Protein AF-M4BKA2-F1 (afdb_monomer)

Sequence (365 aa):
MKFGNVAIPNYIVGVAYGNNVNPRSTNPLLVGEAKGLFGLAYRSLATFPSPRGQFIDYVTDFSMYLTRKDNAEGSFLLLNGVDDDLIATNDLVPYTIDLKSTTLTYWTIGMTALQIGNDTAVFPCSESSRGSCDSIVDSGTSLLVMPSSVYTDFVTRYLSSCTLYSSGSEVYVCSKDIKLPRLAFTFGNVTFYLEKGDYMMDLGDNVMVVEVQSTSGTSANADTWIIGGTFLKVFYARYNVNESVTFYCNENSTCTSGSKAVSLPPSSDTSRDDSRGDGLYGNNDGGITSRSDGNDHLTMILAIVLGILVFILTILVVSCLFRCICRRKRASRGEQSLDPVLDVLDGYNHSHSAIRPYQGHYARL

Mean predicted aligned error: 15.13 Å

Secondary structure (DSSP, 8-state):
-EETTEE-TT-------STTTSTTSSS-SSSTT-------S-GGG-SS--TT--GGGG-SEEEEE--SSTT-S--EEEESS--HHHHHHTTPEEEEEE-S-SS-SS-EEEEEEEEETTSPPB-TTSTT--S--EEEE-TT--SEEE-HHHHHHHHHHHSTTSEEEESSSEEEEEETT---PPEEEEETTEEEEE-GGGGEEE-STTEEEE-EEE--S-TTTTT-EEE-HHHHTTSEEEEETTTEEEEEE-BTTTEEESS----PPPP---------------------------SHHHHHHHHHHHHHHHHHHHHHHHHHHHHHHHHHHHHTTS-S--PPPPP--------------SS-EEEE-

Organism: Hyaloperonospora arabidopsidis (strain Emoy2) (NCBI:txid559515)

Foldseek 3Di:
DDDFNDDDPQFDDDDDDDQQLPPPHPRHPDPDPDNDDQDLFAQVQDPDAGPVGHPVVRFQKKWWADAQAPPDFDTWIKTRDDDVVVCVVAVWDKDKFWAPDLPTGASWAFFQWKDFAPDDIDGQPDPPHPFHRIEGADQPQQFKEAQQVVVVVQCVPFQPQWDWDDDPFTKTKDFLPGDGHWIWTDGDFKIFIDDPSLQWDDPDPRIIIGRYHYPDDDPPCSRYIYNYNSNSNQWIWMGRRSTTIMTIHDEPPRMHGGPDPDNDPPPDPPPDDDDDYDDDDDDDDDDDDDDDDDDPPVVVVVVVVVVVVVVVVVVVVVVVVVVVVVVVVVVVVPPDDDDDDDDDDDDDDDPDDPPDDPDMGIDTD

pLDDT: mean 77.97, std 22.45, range [28.03, 98.75]

Structure (mmCIF, N/CA/C/O backbone):
data_AF-M4BKA2-F1
#
_entry.id   AF-M4BKA2-F1
#
loop_
_atom_site.group_PDB
_atom_site.id
_atom_site.type_symbol
_atom_site.label_atom_id
_atom_site.label_alt_id
_atom_site.label_comp_id
_atom_site.label_asym_id
_atom_site.label_entity_id
_atom_site.label_seq_id
_atom_site.pdbx_PDB_ins_code
_atom_site.Cartn_x
_atom_site.Cartn_y
_atom_site.Cartn_z
_atom_site.occupancy
_atom_site.B_iso_or_equiv
_atom_site.auth_seq_id
_atom_site.auth_comp_id
_atom_site.auth_asym_id
_atom_site.auth_atom_id
_atom_site.pdbx_PDB_model_num
ATOM 1 N N . MET A 1 1 ? 22.386 -4.609 -13.770 1.00 86.88 1 MET A N 1
ATOM 2 C CA . MET A 1 1 ? 21.658 -5.054 -12.564 1.00 86.88 1 MET A CA 1
ATOM 3 C C . MET A 1 1 ? 21.065 -6.427 -12.825 1.00 86.88 1 MET A C 1
ATOM 5 O O . MET A 1 1 ? 20.548 -6.631 -13.915 1.00 86.88 1 MET A O 1
ATOM 9 N N . LYS A 1 2 ? 21.154 -7.358 -11.872 1.00 89.25 2 LYS A N 1
ATOM 10 C CA . LYS A 1 2 ? 20.484 -8.662 -11.950 1.00 89.25 2 LYS A CA 1
ATOM 11 C C . LYS A 1 2 ? 19.629 -8.847 -10.702 1.00 89.25 2 LYS A C 1
ATOM 13 O O . LYS A 1 2 ? 20.149 -8.690 -9.602 1.00 89.25 2 LYS A O 1
ATOM 18 N N . PHE A 1 3 ? 18.354 -9.165 -10.883 1.00 87.06 3 PHE A N 1
ATOM 19 C CA . PHE A 1 3 ? 17.427 -9.494 -9.805 1.00 87.06 3 PHE A CA 1
ATOM 20 C C . PHE A 1 3 ? 16.609 -10.714 -10.230 1.00 87.06 3 PHE A C 1
ATOM 22 O O . PHE A 1 3 ? 15.980 -10.703 -11.287 1.00 87.06 3 PHE A O 1
ATOM 29 N N . GLY A 1 4 ? 16.684 -11.794 -9.449 1.00 82.31 4 GLY A N 1
ATOM 30 C CA . GLY A 1 4 ? 16.182 -13.097 -9.882 1.00 82.31 4 GLY A CA 1
ATOM 31 C C . GLY A 1 4 ? 16.817 -13.531 -11.211 1.00 82.31 4 GLY A C 1
ATOM 32 O O . GLY A 1 4 ? 18.045 -13.559 -11.359 1.00 82.31 4 GLY A O 1
ATOM 33 N N . ASN A 1 5 ? 15.975 -13.848 -12.191 1.00 81.19 5 ASN A N 1
ATOM 34 C CA . ASN A 1 5 ? 16.366 -14.180 -13.562 1.00 81.19 5 ASN A CA 1
ATOM 35 C C . ASN A 1 5 ? 16.443 -12.973 -14.511 1.00 81.19 5 ASN A C 1
ATOM 37 O O . ASN A 1 5 ? 16.923 -13.124 -15.634 1.00 81.19 5 ASN A O 1
ATOM 41 N N . VAL A 1 6 ? 15.994 -11.790 -14.091 1.00 87.06 6 VAL A N 1
ATOM 42 C CA . VAL A 1 6 ? 16.008 -10.591 -14.929 1.00 87.06 6 VAL A CA 1
ATOM 43 C C . VAL A 1 6 ? 17.379 -9.933 -14.816 1.00 87.06 6 VAL A C 1
ATOM 45 O O . VAL A 1 6 ? 17.789 -9.474 -13.747 1.00 87.06 6 VAL A O 1
ATOM 48 N N . ALA A 1 7 ? 18.108 -9.891 -15.930 1.00 90.44 7 ALA A N 1
ATOM 49 C CA . ALA A 1 7 ? 19.405 -9.237 -16.034 1.00 90.44 7 ALA A CA 1
ATOM 50 C C . ALA A 1 7 ? 19.328 -8.073 -17.026 1.00 90.44 7 ALA A C 1
ATOM 52 O O . ALA A 1 7 ? 19.113 -8.269 -18.220 1.00 90.44 7 ALA A O 1
ATOM 53 N N . ILE A 1 8 ? 19.540 -6.857 -16.524 1.00 90.56 8 ILE A N 1
ATOM 54 C CA . ILE A 1 8 ? 19.530 -5.628 -17.318 1.00 90.56 8 ILE A CA 1
ATOM 55 C C . ILE A 1 8 ? 20.968 -5.102 -17.421 1.00 90.56 8 ILE A C 1
ATOM 57 O O . ILE A 1 8 ? 21.542 -4.679 -16.402 1.00 90.56 8 ILE A O 1
ATOM 61 N N . PRO A 1 9 ? 21.586 -5.127 -18.614 1.00 89.19 9 PRO A N 1
ATOM 62 C CA . PRO A 1 9 ? 22.925 -4.587 -18.814 1.00 89.19 9 PRO A CA 1
ATOM 63 C C . PRO A 1 9 ? 22.909 -3.057 -18.727 1.00 89.19 9 PRO A C 1
ATOM 65 O O . PRO A 1 9 ? 21.923 -2.415 -19.089 1.00 89.19 9 PRO A O 1
ATOM 68 N N . ASN A 1 10 ? 24.018 -2.466 -18.274 1.00 89.31 10 ASN A N 1
ATOM 69 C CA . ASN A 1 10 ? 24.204 -1.007 -18.200 1.00 89.31 10 ASN A CA 1
ATOM 70 C C . ASN A 1 10 ? 23.101 -0.270 -17.410 1.00 89.31 10 ASN A C 1
ATOM 72 O O . ASN A 1 10 ? 22.741 0.862 -17.731 1.00 89.31 10 ASN A O 1
ATOM 76 N N . TYR A 1 11 ? 22.547 -0.930 -16.387 1.00 92.38 11 TYR A N 1
ATOM 77 C CA . TYR A 1 11 ? 21.577 -0.327 -15.475 1.00 92.38 11 TYR A CA 1
ATOM 78 C C . TYR A 1 11 ? 22.274 0.672 -14.547 1.00 92.38 11 TYR A C 1
ATOM 80 O O . TYR A 1 11 ? 23.252 0.314 -13.886 1.00 92.38 11 TYR A O 1
ATOM 88 N N . ILE A 1 12 ? 21.768 1.901 -14.492 1.00 92.12 12 ILE A N 1
ATOM 89 C CA . ILE A 1 12 ? 22.271 2.955 -13.611 1.00 92.12 12 ILE A CA 1
ATOM 90 C C . ILE A 1 12 ? 21.644 2.777 -12.232 1.00 92.12 12 ILE A C 1
ATOM 92 O O . ILE A 1 12 ? 20.428 2.657 -12.100 1.00 92.12 12 ILE A O 1
ATOM 96 N N . VAL A 1 13 ? 22.488 2.793 -11.203 1.00 91.31 13 VAL A N 1
ATOM 97 C CA . VAL A 1 13 ? 22.076 2.791 -9.798 1.00 91.31 13 VAL A CA 1
ATOM 98 C C . VAL A 1 13 ? 22.695 3.987 -9.087 1.00 91.31 13 VAL A C 1
ATOM 100 O O . VAL A 1 13 ? 23.828 4.372 -9.377 1.00 91.31 13 VAL A O 1
ATOM 103 N N . GLY A 1 14 ? 21.958 4.568 -8.144 1.00 90.31 14 GLY A N 1
ATOM 104 C CA . GLY A 1 14 ? 22.527 5.524 -7.202 1.00 90.31 14 GLY A CA 1
ATOM 105 C C . GLY A 1 14 ? 23.341 4.788 -6.140 1.00 90.31 14 GLY A C 1
ATOM 106 O O . GLY A 1 14 ? 22.876 3.794 -5.585 1.00 90.31 14 GLY A O 1
ATOM 107 N N . VAL A 1 15 ? 24.542 5.280 -5.839 1.00 89.88 15 VAL A N 1
ATOM 108 C CA . VAL A 1 15 ? 25.351 4.784 -4.720 1.00 89.88 15 VAL A CA 1
ATOM 109 C C . VAL A 1 15 ? 25.284 5.816 -3.604 1.00 89.88 15 VAL A C 1
ATOM 111 O O . VAL A 1 15 ? 25.844 6.905 -3.719 1.00 89.88 15 VAL A O 1
ATOM 114 N N . ALA A 1 16 ? 24.568 5.482 -2.532 1.00 88.56 16 ALA A N 1
ATOM 115 C CA . ALA A 1 16 ? 24.526 6.319 -1.342 1.00 88.56 16 ALA A CA 1
ATOM 116 C C . ALA A 1 16 ? 25.868 6.237 -0.595 1.00 88.56 16 ALA A C 1
ATOM 118 O O . ALA A 1 16 ? 26.428 5.153 -0.426 1.00 88.56 16 ALA A O 1
ATOM 119 N N . TYR A 1 17 ? 26.368 7.376 -0.117 1.00 86.75 17 TYR A N 1
ATOM 120 C CA . TYR A 1 17 ? 27.553 7.458 0.735 1.00 86.75 17 TYR A CA 1
ATOM 121 C C . TYR A 1 17 ? 27.266 8.361 1.939 1.00 86.75 17 TYR A C 1
ATOM 123 O O . TYR A 1 17 ? 26.495 9.313 1.840 1.00 86.75 17 TYR A O 1
ATOM 131 N N . GLY A 1 18 ? 27.878 8.061 3.085 1.00 85.12 18 GLY A N 1
ATOM 132 C CA . GLY A 1 18 ? 27.698 8.836 4.313 1.00 85.12 18 GLY A CA 1
ATOM 133 C C . GLY A 1 18 ? 27.711 7.972 5.570 1.00 85.12 18 GLY A C 1
ATOM 134 O O . GLY A 1 18 ? 27.569 6.750 5.511 1.00 85.12 18 GLY A O 1
ATOM 135 N N . ASN A 1 19 ? 27.871 8.617 6.727 1.00 82.56 19 ASN A N 1
ATOM 136 C CA . ASN A 1 19 ? 27.992 7.929 8.017 1.00 82.56 19 ASN A CA 1
ATOM 137 C C . ASN A 1 19 ? 26.725 7.146 8.404 1.00 82.56 19 ASN A C 1
ATOM 139 O O . ASN A 1 19 ? 26.827 6.124 9.075 1.00 82.56 19 ASN A O 1
ATOM 143 N N . ASN A 1 20 ? 25.554 7.593 7.950 1.00 82.50 20 ASN A N 1
ATOM 144 C CA . ASN A 1 20 ? 24.253 6.957 8.172 1.00 82.50 20 ASN A CA 1
ATOM 145 C C . ASN A 1 20 ? 23.925 5.839 7.163 1.00 82.50 20 ASN A C 1
ATOM 147 O O . ASN A 1 20 ? 22.987 5.083 7.379 1.00 82.50 20 ASN A O 1
ATOM 151 N N . VAL A 1 21 ? 24.685 5.684 6.072 1.00 84.19 21 VAL A N 1
ATOM 152 C CA . VAL A 1 21 ? 24.458 4.600 5.092 1.00 84.19 21 VAL A CA 1
ATOM 153 C C . VAL A 1 21 ? 24.936 3.249 5.635 1.00 84.19 21 VAL A C 1
ATOM 155 O O . VAL A 1 21 ? 24.463 2.197 5.214 1.00 84.19 21 VAL A O 1
ATOM 158 N N . ASN A 1 22 ? 25.855 3.255 6.606 1.00 77.94 22 ASN A N 1
ATOM 159 C CA . ASN A 1 22 ? 26.292 2.037 7.274 1.00 77.94 22 ASN A CA 1
ATOM 160 C C . ASN A 1 22 ? 25.154 1.478 8.156 1.00 77.94 22 ASN A C 1
ATOM 162 O O . ASN A 1 22 ? 24.750 2.155 9.105 1.00 77.94 22 ASN A O 1
ATOM 166 N N . PRO A 1 23 ? 24.703 0.225 7.945 1.00 73.25 23 PRO A N 1
ATOM 167 C CA . PRO A 1 23 ? 23.668 -0.403 8.777 1.00 73.25 23 PRO A CA 1
ATOM 168 C C . PRO A 1 23 ? 24.082 -0.596 10.242 1.00 73.25 23 PRO A C 1
ATOM 170 O O . PRO A 1 23 ? 23.254 -0.891 11.090 1.00 73.25 23 PRO A O 1
ATOM 173 N N . ARG A 1 24 ? 25.378 -0.451 10.550 1.00 77.31 24 ARG A N 1
ATOM 174 C CA . ARG A 1 24 ? 25.921 -0.453 11.918 1.00 77.31 24 ARG A CA 1
ATOM 175 C C . ARG A 1 24 ? 26.073 0.946 12.520 1.00 77.31 24 ARG A C 1
ATOM 177 O O . ARG A 1 24 ? 26.670 1.074 13.586 1.00 77.31 24 ARG A O 1
ATOM 184 N N . SER A 1 25 ? 25.643 1.992 11.819 1.00 79.94 25 SER A N 1
ATOM 185 C CA . SER A 1 25 ? 25.645 3.344 12.375 1.00 79.94 25 SER A CA 1
ATOM 186 C C . SER A 1 25 ? 24.603 3.465 13.486 1.00 79.94 25 SER A C 1
ATOM 188 O O . SER A 1 25 ? 23.684 2.656 13.581 1.00 79.94 25 SER A O 1
ATOM 190 N N . THR A 1 26 ? 24.754 4.470 14.347 1.00 78.62 26 THR A N 1
ATOM 191 C CA . THR A 1 26 ? 23.797 4.730 15.432 1.00 78.62 26 THR A CA 1
ATOM 192 C C . THR A 1 26 ? 22.436 5.195 14.917 1.00 78.62 26 THR A C 1
ATOM 194 O O . THR A 1 26 ? 21.449 4.994 15.609 1.00 78.62 26 THR A O 1
ATOM 197 N N . ASN A 1 27 ? 22.391 5.769 13.708 1.00 78.62 27 ASN A N 1
ATOM 198 C CA . ASN A 1 27 ? 21.184 6.238 13.024 1.00 78.62 27 ASN A CA 1
ATOM 199 C C . ASN A 1 27 ? 21.220 5.766 11.558 1.00 78.62 27 ASN A C 1
ATOM 201 O O . ASN A 1 27 ? 21.545 6.566 10.671 1.00 78.62 27 ASN A O 1
ATOM 205 N N . PRO A 1 28 ? 20.982 4.470 11.290 1.00 81.00 28 PRO A N 1
ATOM 206 C CA . PRO A 1 28 ? 21.053 3.941 9.937 1.00 81.00 28 PRO A CA 1
ATOM 207 C C . PRO A 1 28 ? 19.917 4.505 9.080 1.00 81.00 28 PRO A C 1
ATOM 209 O O . PRO A 1 28 ? 18.790 4.660 9.538 1.00 81.00 28 PRO A O 1
ATOM 212 N N . LEU A 1 29 ? 20.223 4.809 7.819 1.00 83.44 29 LEU A N 1
ATOM 213 C CA . LEU A 1 29 ? 19.258 5.323 6.844 1.00 83.44 29 LEU A CA 1
ATOM 214 C C . LEU A 1 29 ? 18.181 4.288 6.494 1.00 83.44 29 LEU A C 1
ATOM 216 O O . LEU A 1 29 ? 17.046 4.649 6.206 1.00 83.44 29 LEU A O 1
ATOM 220 N N . LEU A 1 30 ? 18.559 3.010 6.480 1.00 83.75 30 LEU A N 1
ATOM 221 C CA . LEU A 1 30 ? 17.673 1.891 6.188 1.00 83.75 30 LEU A CA 1
ATOM 222 C C . LEU A 1 30 ? 17.463 1.061 7.450 1.00 83.75 30 LEU A C 1
ATOM 224 O O . LEU A 1 30 ? 18.371 0.913 8.269 1.00 83.75 30 LEU A O 1
ATOM 228 N N . VAL A 1 31 ? 16.265 0.501 7.580 1.00 75.88 31 VAL A N 1
ATOM 229 C CA . VAL A 1 31 ? 15.893 -0.341 8.715 1.00 75.88 31 VAL A CA 1
ATOM 230 C C . VAL A 1 31 ? 16.490 -1.743 8.554 1.00 75.88 31 VAL A C 1
ATOM 232 O O . VAL A 1 31 ? 16.592 -2.279 7.448 1.00 75.88 31 VAL A O 1
ATOM 235 N N . GLY A 1 32 ? 16.873 -2.356 9.674 1.00 79.44 32 GLY A N 1
ATOM 236 C CA . GLY A 1 32 ? 17.333 -3.742 9.713 1.00 79.44 32 GLY A CA 1
ATOM 237 C C . GLY A 1 32 ? 18.629 -3.974 8.931 1.00 79.44 32 GLY A C 1
ATOM 238 O O . GLY A 1 32 ? 19.589 -3.209 9.026 1.00 79.44 32 GLY A O 1
ATOM 239 N N . GLU A 1 33 ? 18.685 -5.074 8.178 1.00 79.44 33 GLU A N 1
ATOM 240 C CA . GLU A 1 33 ? 19.882 -5.461 7.419 1.00 79.44 33 GLU A CA 1
ATOM 241 C C . GLU A 1 33 ? 19.899 -4.944 5.972 1.00 79.44 33 GLU A C 1
ATOM 243 O O . GLU A 1 33 ? 20.884 -5.183 5.258 1.00 79.44 33 GLU A O 1
ATOM 248 N N . ALA A 1 34 ? 18.855 -4.217 5.554 1.00 83.81 34 ALA A N 1
ATOM 249 C CA . ALA A 1 34 ? 18.695 -3.707 4.198 1.00 83.81 34 ALA A CA 1
ATOM 250 C C . ALA A 1 34 ? 19.917 -2.888 3.749 1.00 83.81 34 ALA A C 1
ATOM 252 O O . ALA A 1 34 ? 20.490 -2.094 4.498 1.00 83.81 34 ALA A O 1
ATOM 253 N N . LYS A 1 35 ? 20.344 -3.111 2.500 1.00 85.19 35 LYS A N 1
ATOM 254 C CA . LYS A 1 35 ? 21.526 -2.458 1.902 1.00 85.19 35 LYS A CA 1
ATOM 255 C C . LYS A 1 35 ? 21.182 -1.421 0.838 1.00 85.19 35 LYS A C 1
ATOM 257 O O . LYS A 1 35 ? 22.075 -0.725 0.367 1.00 85.19 35 LYS A O 1
ATOM 262 N N . GLY A 1 36 ? 19.918 -1.331 0.443 1.00 89.31 36 GLY A N 1
ATOM 263 C CA . GLY A 1 36 ? 19.451 -0.409 -0.580 1.00 89.31 36 GLY A CA 1
ATOM 264 C C . GLY A 1 36 ? 17.937 -0.457 -0.728 1.00 89.31 36 GLY A C 1
ATOM 265 O O . GLY A 1 36 ? 17.270 -1.271 -0.093 1.00 89.31 36 GLY A O 1
ATOM 266 N N . LEU A 1 37 ? 17.428 0.411 -1.598 1.00 89.75 37 LEU A N 1
ATOM 267 C CA . LEU A 1 37 ? 16.039 0.422 -2.040 1.00 89.75 37 LEU A CA 1
ATOM 268 C C . LEU A 1 37 ? 15.991 -0.002 -3.504 1.00 89.75 37 LEU A C 1
ATOM 270 O O . LEU A 1 37 ? 16.813 0.436 -4.313 1.00 89.75 37 LEU A O 1
ATOM 274 N N . PHE A 1 38 ? 15.020 -0.843 -3.839 1.00 91.75 38 PHE A N 1
ATOM 275 C CA . PHE A 1 38 ? 14.799 -1.302 -5.199 1.00 91.75 38 PHE A CA 1
ATOM 276 C C . PHE A 1 38 ? 13.448 -0.791 -5.698 1.00 91.75 38 PHE A C 1
ATOM 278 O O . PHE A 1 38 ? 12.401 -1.302 -5.318 1.00 91.75 38 PHE A O 1
ATOM 285 N N . GLY A 1 39 ? 13.484 0.270 -6.507 1.00 93.44 39 GLY A N 1
ATOM 286 C CA . GLY A 1 39 ? 12.278 0.917 -7.016 1.00 93.44 39 GLY A CA 1
ATOM 287 C C . GLY A 1 39 ? 11.607 0.115 -8.131 1.00 93.44 39 GLY A C 1
ATOM 288 O O . GLY A 1 39 ? 12.240 -0.178 -9.145 1.00 93.44 39 GLY A O 1
ATOM 289 N N . LEU A 1 40 ? 10.315 -0.170 -7.952 1.00 95.94 40 LEU A N 1
ATOM 290 C CA . LEU A 1 40 ? 9.434 -0.836 -8.925 1.00 95.94 40 LEU A CA 1
ATOM 291 C C . LEU A 1 40 ? 8.298 0.081 -9.420 1.00 95.94 40 LEU A C 1
ATOM 293 O O . LEU A 1 40 ? 7.290 -0.387 -9.942 1.00 95.94 40 LEU A O 1
ATOM 297 N N . ALA A 1 41 ? 8.450 1.394 -9.238 1.00 95.12 41 ALA A N 1
ATOM 298 C CA . ALA A 1 41 ? 7.579 2.411 -9.822 1.00 95.12 41 ALA A CA 1
ATOM 299 C C . ALA A 1 41 ? 8.099 2.865 -11.200 1.00 95.12 41 ALA A C 1
ATOM 301 O O . ALA A 1 41 ? 9.108 2.364 -11.707 1.00 95.12 41 ALA A O 1
ATOM 302 N N . TYR A 1 42 ? 7.409 3.822 -11.817 1.00 95.06 42 TYR A N 1
ATOM 303 C CA . TYR A 1 42 ? 7.645 4.207 -13.204 1.00 95.06 42 TYR A CA 1
ATOM 304 C C . TYR A 1 42 ? 8.823 5.172 -13.381 1.00 95.06 42 TYR A C 1
ATOM 306 O O . TYR A 1 42 ? 9.218 5.918 -12.482 1.00 95.06 42 TYR A O 1
ATOM 314 N N . ARG A 1 43 ? 9.377 5.192 -14.600 1.00 93.88 43 ARG A N 1
ATOM 315 C CA . ARG A 1 43 ? 10.549 6.004 -14.976 1.00 93.88 43 ARG A CA 1
ATOM 316 C C . ARG A 1 43 ? 10.391 7.502 -14.722 1.00 93.88 43 ARG A C 1
ATOM 318 O O . ARG A 1 43 ? 11.390 8.173 -14.491 1.00 93.88 43 ARG A O 1
ATOM 325 N N . SER A 1 44 ? 9.176 8.030 -14.773 1.00 92.56 44 SER A N 1
ATOM 326 C CA . SER A 1 44 ? 8.877 9.445 -14.518 1.00 92.56 44 SER A CA 1
ATOM 327 C C . SER A 1 44 ? 9.237 9.904 -13.098 1.00 92.56 44 SER A C 1
ATOM 329 O O . SER A 1 44 ? 9.437 11.097 -12.893 1.00 92.56 44 SER A O 1
ATOM 331 N N . LEU A 1 45 ? 9.373 8.977 -12.141 1.00 91.31 45 LEU A N 1
ATOM 332 C CA . LEU A 1 45 ? 9.845 9.255 -10.780 1.00 91.31 45 LEU A CA 1
ATOM 333 C C . LEU A 1 45 ? 11.350 9.025 -10.595 1.00 91.31 45 LEU A C 1
ATOM 335 O O . LEU A 1 45 ? 11.897 9.328 -9.536 1.00 91.31 45 LEU A O 1
ATOM 339 N N . ALA A 1 46 ? 12.035 8.456 -11.587 1.00 91.81 46 ALA A N 1
ATOM 340 C CA . ALA A 1 46 ? 13.437 8.102 -11.443 1.00 91.81 46 ALA A CA 1
ATOM 341 C C . ALA A 1 46 ? 14.324 9.353 -11.457 1.00 91.81 46 ALA A C 1
ATOM 343 O O . ALA A 1 46 ? 14.457 10.016 -12.484 1.00 91.81 46 ALA A O 1
ATOM 344 N N . THR A 1 47 ? 15.017 9.621 -10.347 1.00 90.44 47 THR A N 1
ATOM 345 C CA . THR A 1 47 ? 16.038 10.684 -10.273 1.00 90.44 47 THR A CA 1
ATOM 346 C C . THR A 1 47 ? 17.172 10.453 -11.272 1.00 90.44 47 THR A C 1
ATOM 348 O O . THR A 1 47 ? 17.673 11.391 -11.886 1.00 90.44 47 THR A O 1
ATOM 351 N N . PHE A 1 48 ? 17.573 9.190 -11.445 1.00 87.25 48 PHE A N 1
ATOM 352 C CA . PHE A 1 48 ? 18.636 8.777 -12.360 1.00 87.25 48 PHE A CA 1
ATOM 353 C C . PHE A 1 48 ? 18.088 7.749 -13.353 1.00 87.25 48 PHE A C 1
ATOM 355 O O . PHE A 1 48 ? 18.281 6.543 -13.169 1.00 87.25 48 PHE A O 1
ATOM 362 N N . PRO A 1 49 ? 17.375 8.193 -14.402 1.00 88.12 49 PRO A N 1
ATOM 363 C CA . PRO A 1 49 ? 16.797 7.274 -15.363 1.00 88.12 49 PRO A CA 1
ATOM 364 C C . PRO A 1 49 ? 17.911 6.540 -16.112 1.00 88.12 49 PRO A C 1
ATOM 366 O O . PRO A 1 49 ? 18.824 7.145 -16.675 1.00 88.12 49 PRO A O 1
ATOM 369 N N . SER A 1 50 ? 17.826 5.214 -16.153 1.00 89.81 50 SER A N 1
ATOM 370 C CA . SER A 1 50 ? 18.771 4.402 -16.916 1.00 89.81 50 SER A CA 1
ATOM 371 C C . SER A 1 50 ? 18.543 4.579 -18.426 1.00 89.81 50 SER A C 1
ATOM 373 O O . SER A 1 50 ? 17.391 4.683 -18.865 1.00 89.81 50 SER A O 1
ATOM 375 N N . PRO A 1 51 ? 19.601 4.554 -19.263 1.00 88.31 51 PRO A N 1
ATOM 376 C CA . PRO A 1 51 ? 19.487 4.814 -20.699 1.00 88.31 51 PRO A CA 1
ATOM 377 C C . PRO A 1 51 ? 18.518 3.859 -21.393 1.00 88.31 51 PRO A C 1
ATOM 379 O O . PRO A 1 51 ? 17.769 4.264 -22.276 1.00 88.31 51 PRO A O 1
ATOM 382 N N . ARG A 1 52 ? 18.491 2.599 -20.944 1.00 88.31 52 ARG A N 1
ATOM 383 C CA . ARG A 1 52 ? 17.668 1.535 -21.523 1.00 88.31 52 ARG A CA 1
ATOM 384 C C . ARG A 1 52 ? 16.324 1.328 -20.811 1.00 88.31 52 ARG A C 1
ATOM 386 O O . ARG A 1 52 ? 15.694 0.313 -21.053 1.00 88.31 52 ARG A O 1
ATOM 393 N N . GLY A 1 53 ? 15.880 2.240 -19.948 1.00 90.50 53 GLY A N 1
ATOM 394 C CA . GLY A 1 53 ? 14.645 2.051 -19.170 1.00 90.50 53 GLY A CA 1
ATOM 395 C C . GLY A 1 53 ? 14.897 1.593 -17.737 1.00 90.50 53 GLY A C 1
ATOM 396 O O . GLY A 1 53 ? 16.016 1.244 -17.365 1.00 90.50 53 GLY A O 1
ATOM 397 N N . GLN A 1 54 ? 13.872 1.686 -16.901 1.00 92.56 54 GLN A N 1
ATOM 398 C CA . GLN A 1 54 ? 13.890 1.238 -15.508 1.00 92.56 54 GLN A CA 1
ATOM 399 C C . GLN A 1 54 ? 13.508 -0.226 -15.398 1.00 92.56 54 GLN A C 1
ATOM 401 O O . GLN A 1 54 ? 13.025 -0.811 -16.356 1.00 92.56 54 GLN A O 1
ATOM 406 N N . PHE A 1 55 ? 13.775 -0.834 -14.241 1.00 94.44 55 PHE A N 1
ATOM 407 C CA . PHE A 1 55 ? 13.563 -2.267 -14.057 1.00 94.44 55 PHE A CA 1
ATOM 408 C C . PHE A 1 55 ? 12.137 -2.693 -14.413 1.00 94.44 55 PHE A C 1
ATOM 410 O O . PHE A 1 55 ? 11.952 -3.735 -15.037 1.00 94.44 55 PHE A O 1
ATOM 417 N N . ILE A 1 56 ? 11.154 -1.849 -14.086 1.00 95.19 56 ILE A N 1
ATOM 418 C CA . ILE A 1 56 ? 9.747 -2.120 -14.366 1.00 95.19 56 ILE A CA 1
ATOM 419 C C . ILE A 1 56 ? 9.439 -2.286 -15.863 1.00 95.19 56 ILE A C 1
ATOM 421 O O . ILE A 1 56 ? 8.544 -3.041 -16.213 1.00 95.19 56 ILE A O 1
ATOM 425 N N . ASP A 1 57 ? 10.242 -1.688 -16.752 1.00 93.69 57 ASP A N 1
ATOM 426 C CA . ASP A 1 57 ? 10.083 -1.799 -18.210 1.00 93.69 57 ASP A CA 1
ATOM 427 C C . ASP A 1 57 ? 10.460 -3.202 -18.747 1.00 93.69 57 ASP A C 1
ATOM 429 O O . ASP A 1 57 ? 10.268 -3.494 -19.928 1.00 93.69 57 ASP A O 1
ATOM 433 N N . TYR A 1 58 ? 11.038 -4.067 -17.902 1.00 94.81 58 TYR A N 1
ATOM 434 C CA . TYR A 1 58 ? 11.546 -5.400 -18.257 1.00 94.81 58 TYR A CA 1
ATOM 435 C C . TYR A 1 58 ? 10.732 -6.556 -17.662 1.00 94.81 58 TYR A C 1
ATOM 437 O O . TYR A 1 58 ? 11.111 -7.719 -17.823 1.00 94.81 58 TYR A O 1
ATOM 445 N N . VAL A 1 59 ? 9.627 -6.253 -16.984 1.00 95.38 59 VAL A N 1
ATOM 446 C CA . VAL A 1 59 ? 8.682 -7.229 -16.431 1.00 95.38 59 VAL A CA 1
ATOM 447 C C . VAL A 1 59 ? 7.275 -6.913 -16.936 1.00 95.38 59 VAL A C 1
ATOM 449 O O . VAL A 1 59 ? 6.976 -5.769 -17.266 1.00 95.38 59 VAL A O 1
ATOM 452 N N . THR A 1 60 ? 6.422 -7.926 -17.058 1.00 96.06 60 THR A N 1
ATOM 453 C CA . THR A 1 60 ? 5.004 -7.741 -17.417 1.00 96.06 60 THR A CA 1
ATOM 454 C C . THR A 1 60 ? 4.166 -7.436 -16.192 1.00 96.06 60 THR A C 1
ATOM 456 O O . THR A 1 60 ? 3.236 -6.644 -16.246 1.00 96.06 60 THR A O 1
ATOM 459 N N . ASP A 1 61 ? 4.523 -8.048 -15.072 1.00 97.38 61 ASP A N 1
ATOM 460 C CA . ASP A 1 61 ? 3.879 -7.850 -13.791 1.00 97.38 61 ASP A CA 1
ATOM 461 C C . ASP A 1 61 ? 4.812 -8.306 -12.673 1.00 97.38 61 ASP A C 1
ATOM 463 O O . ASP A 1 61 ? 5.845 -8.941 -12.904 1.00 97.38 61 ASP A O 1
ATOM 467 N N . PHE A 1 62 ? 4.451 -7.979 -11.446 1.00 97.75 62 PHE A N 1
ATOM 468 C CA . PHE A 1 62 ? 5.030 -8.592 -10.264 1.00 97.75 62 PHE A CA 1
ATOM 469 C C . PHE A 1 62 ? 3.967 -8.713 -9.183 1.00 97.75 62 PHE A C 1
ATOM 471 O O . PHE A 1 62 ? 2.954 -8.019 -9.213 1.00 97.75 62 PHE A O 1
ATOM 478 N N . SER A 1 63 ? 4.190 -9.576 -8.206 1.00 98.31 63 SER A N 1
ATOM 479 C CA . SER A 1 63 ? 3.292 -9.729 -7.073 1.00 98.31 63 SER A CA 1
ATOM 480 C C . SER A 1 63 ? 4.050 -9.808 -5.760 1.00 98.31 63 SER A C 1
ATOM 482 O O . SER A 1 63 ? 5.210 -10.210 -5.718 1.00 98.31 63 SER A O 1
ATOM 484 N N . MET A 1 64 ? 3.413 -9.364 -4.684 1.00 97.94 64 MET A N 1
ATOM 485 C CA . MET A 1 64 ? 4.020 -9.262 -3.365 1.00 97.94 64 MET A CA 1
ATOM 486 C C . MET A 1 64 ? 3.078 -9.813 -2.313 1.00 97.94 64 MET A C 1
ATOM 488 O O . MET A 1 64 ? 1.966 -9.308 -2.155 1.00 97.94 64 MET A O 1
ATOM 492 N N . TYR A 1 65 ? 3.551 -10.815 -1.581 1.00 97.62 65 TYR A N 1
ATOM 493 C CA . TYR A 1 65 ? 2.915 -11.317 -0.372 1.00 97.62 65 TYR A CA 1
ATOM 494 C C . TYR A 1 65 ? 3.755 -10.899 0.829 1.00 97.62 65 TYR A C 1
ATOM 496 O O . TYR A 1 65 ? 4.958 -11.168 0.873 1.00 97.62 65 TYR A O 1
ATOM 504 N N . LEU A 1 66 ? 3.123 -10.243 1.799 1.00 95.69 66 LEU A N 1
ATOM 505 C CA . LEU A 1 66 ? 3.757 -9.825 3.041 1.00 95.69 66 LEU A CA 1
ATOM 506 C C . LEU A 1 66 ? 3.117 -10.582 4.201 1.00 95.69 66 LEU A C 1
ATOM 508 O O . LEU A 1 66 ? 1.897 -10.615 4.350 1.00 95.69 66 LEU A O 1
ATOM 512 N N . THR A 1 67 ? 3.936 -11.189 5.050 1.00 92.62 67 THR A N 1
ATOM 513 C CA . THR A 1 67 ? 3.452 -11.874 6.248 1.00 92.62 67 THR A CA 1
ATOM 514 C C . THR A 1 67 ? 2.904 -10.872 7.258 1.00 92.62 67 THR A C 1
ATOM 516 O O . THR A 1 67 ? 3.559 -9.880 7.567 1.00 92.62 67 THR A O 1
ATOM 519 N N . ARG A 1 68 ? 1.741 -11.180 7.847 1.00 87.94 68 ARG A N 1
ATOM 520 C CA . ARG A 1 68 ? 1.096 -10.325 8.861 1.00 87.94 68 ARG A CA 1
ATOM 521 C C . ARG A 1 68 ? 1.914 -10.149 10.131 1.00 87.94 68 ARG A C 1
ATOM 523 O O . ARG A 1 68 ? 1.956 -9.064 10.693 1.00 87.94 68 ARG A O 1
ATOM 530 N N . LYS A 1 69 ? 2.529 -11.234 10.604 1.00 84.81 69 LYS A N 1
ATOM 531 C CA . LYS A 1 69 ? 3.327 -11.207 11.826 1.00 84.81 69 LYS A CA 1
ATOM 532 C C . LYS A 1 69 ? 4.692 -10.600 11.528 1.00 84.81 69 LYS A C 1
ATOM 534 O O . LYS A 1 69 ? 5.401 -11.077 10.643 1.00 84.81 69 LYS A O 1
ATOM 539 N N . ASP A 1 70 ? 5.079 -9.605 12.312 1.00 77.56 70 ASP A N 1
ATOM 540 C CA . ASP A 1 70 ? 6.378 -8.965 12.145 1.00 77.56 70 ASP A CA 1
ATOM 541 C C . ASP A 1 70 ? 7.523 -9.955 12.366 1.00 77.56 70 ASP A C 1
ATOM 543 O O . ASP A 1 70 ? 7.481 -10.814 13.255 1.00 77.56 70 ASP A O 1
ATOM 547 N N . ASN A 1 71 ? 8.561 -9.822 11.539 1.00 76.88 71 ASN A N 1
ATOM 548 C CA . ASN A 1 71 ? 9.722 -10.715 11.496 1.00 76.88 71 ASN A CA 1
ATOM 549 C C . ASN A 1 71 ? 9.376 -12.194 11.233 1.00 76.88 71 ASN A C 1
ATOM 551 O O . ASN A 1 71 ? 10.207 -13.070 11.482 1.00 76.88 71 ASN A O 1
ATOM 555 N N . ALA A 1 72 ? 8.160 -12.496 10.765 1.00 87.06 72 ALA A N 1
ATOM 556 C CA . ALA A 1 72 ? 7.833 -13.830 10.296 1.00 87.06 72 ALA A CA 1
ATOM 557 C C . ALA A 1 72 ? 8.458 -14.084 8.924 1.00 87.06 72 ALA A C 1
ATOM 559 O O . ALA A 1 72 ? 8.589 -13.198 8.084 1.00 87.06 72 ALA A O 1
ATOM 560 N N . GLU A 1 73 ? 8.829 -15.337 8.707 1.00 88.69 73 GLU A N 1
ATOM 561 C CA . GLU A 1 73 ? 9.333 -15.795 7.424 1.00 88.69 73 GLU A CA 1
ATOM 562 C C . GLU A 1 73 ? 8.174 -16.096 6.475 1.00 88.69 73 GLU A C 1
ATOM 564 O O . GLU A 1 73 ? 7.132 -16.589 6.907 1.00 88.69 73 GLU A O 1
ATOM 569 N N . GLY A 1 74 ? 8.379 -15.862 5.178 1.00 90.69 74 GLY A N 1
ATOM 570 C CA . GLY A 1 74 ? 7.414 -16.223 4.132 1.00 90.69 74 GLY A CA 1
ATOM 571 C C . GLY A 1 74 ? 6.990 -15.072 3.227 1.00 90.69 74 GLY A C 1
ATOM 572 O O . GLY A 1 74 ? 6.317 -15.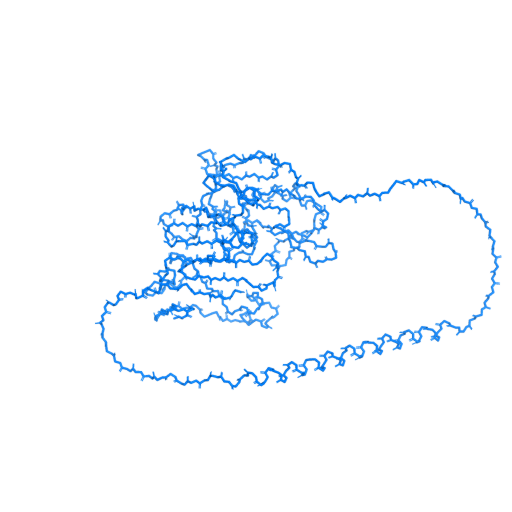324 2.234 1.00 90.69 74 GLY A O 1
ATOM 573 N N . SER A 1 75 ? 7.399 -13.836 3.523 1.00 94.06 75 SER A N 1
ATOM 574 C CA . SER A 1 75 ? 7.188 -12.715 2.605 1.00 94.06 75 SER A CA 1
ATOM 575 C C . SER A 1 75 ? 7.981 -12.922 1.311 1.00 94.06 75 SER A C 1
ATOM 577 O O . SER A 1 75 ? 9.126 -13.392 1.338 1.00 94.06 75 SER A O 1
ATOM 579 N N . PHE A 1 76 ? 7.393 -12.567 0.171 1.00 95.12 76 PHE A N 1
ATOM 580 C CA . PHE A 1 76 ? 8.058 -12.677 -1.123 1.00 95.12 76 PHE A CA 1
ATOM 581 C C . PHE A 1 76 ? 7.605 -11.614 -2.125 1.00 95.12 76 PHE A C 1
ATOM 583 O O . PHE A 1 76 ? 6.480 -11.120 -2.085 1.00 95.12 76 PHE A O 1
ATOM 590 N N . LEU A 1 77 ? 8.502 -11.318 -3.063 1.00 95.94 77 LEU A N 1
ATOM 591 C CA . LEU A 1 77 ? 8.250 -10.639 -4.328 1.00 95.94 77 LEU A CA 1
ATOM 592 C C . LEU A 1 77 ? 8.413 -11.671 -5.446 1.00 95.94 77 LEU A C 1
ATOM 594 O O . LEU A 1 77 ? 9.454 -12.318 -5.538 1.00 95.94 77 LEU A O 1
ATOM 598 N N . LEU A 1 78 ? 7.417 -11.807 -6.308 1.00 95.69 78 LEU A N 1
ATOM 599 C CA . LEU A 1 78 ? 7.419 -12.712 -7.449 1.00 95.69 78 LEU A CA 1
ATOM 600 C C . LEU A 1 78 ? 7.350 -11.895 -8.742 1.00 95.69 78 LEU A C 1
ATOM 602 O O . LEU A 1 78 ? 6.422 -11.119 -8.937 1.00 95.69 78 LEU A O 1
ATOM 606 N N . LEU A 1 79 ? 8.343 -12.038 -9.620 1.00 96.06 79 LEU A N 1
ATOM 607 C CA . LEU A 1 79 ? 8.351 -11.355 -10.921 1.00 96.06 79 LEU A CA 1
ATOM 608 C C . LEU A 1 79 ? 7.640 -12.186 -11.992 1.00 96.06 79 LEU A C 1
ATOM 610 O O . LEU A 1 79 ? 7.890 -13.387 -12.075 1.00 96.06 79 LEU A O 1
ATOM 614 N N . ASN A 1 80 ? 6.862 -11.525 -12.856 1.00 94.94 80 ASN A N 1
ATOM 615 C CA . ASN A 1 80 ? 6.113 -12.089 -13.987 1.00 94.94 80 ASN A CA 1
ATOM 616 C C . ASN A 1 80 ? 5.189 -13.250 -13.591 1.00 94.94 80 ASN A C 1
ATOM 618 O O . ASN A 1 80 ? 5.228 -14.317 -14.207 1.00 94.94 80 ASN A O 1
ATOM 622 N N . GLY A 1 81 ? 4.396 -13.072 -12.537 1.00 94.56 81 GLY A N 1
ATOM 623 C CA . GLY A 1 81 ? 3.468 -14.100 -12.098 1.00 94.56 81 GLY A CA 1
ATOM 624 C C . GLY A 1 81 ? 2.889 -13.874 -10.711 1.00 94.56 81 GLY A C 1
ATOM 625 O O . GLY A 1 81 ? 3.189 -12.901 -10.009 1.00 94.56 81 GLY A O 1
ATOM 626 N N . VAL A 1 82 ? 2.061 -14.839 -10.325 1.00 97.31 82 VAL A N 1
ATOM 627 C CA . VAL A 1 82 ? 1.463 -14.969 -8.999 1.00 97.31 82 VAL A CA 1
ATOM 628 C C . VAL A 1 82 ? 1.721 -16.358 -8.430 1.00 97.31 82 VAL A C 1
ATOM 630 O O . VAL A 1 82 ? 2.088 -17.274 -9.164 1.00 97.31 82 VAL A O 1
ATOM 633 N N . ASP A 1 83 ? 1.577 -16.491 -7.118 1.00 97.44 83 ASP A N 1
ATOM 634 C CA . ASP A 1 83 ? 1.688 -17.769 -6.428 1.00 97.44 83 ASP A CA 1
ATOM 635 C C . ASP A 1 83 ? 0.320 -18.468 -6.415 1.00 97.44 83 ASP A C 1
ATOM 637 O O . ASP A 1 83 ? -0.522 -18.206 -5.552 1.00 97.44 83 ASP A O 1
ATOM 641 N N . ASP A 1 84 ? 0.085 -19.318 -7.417 1.00 97.00 84 ASP A N 1
ATOM 642 C CA . ASP A 1 84 ? -1.178 -20.046 -7.585 1.00 97.00 84 ASP A CA 1
ATOM 643 C C . ASP A 1 84 ? -1.464 -20.996 -6.409 1.00 97.00 84 ASP A C 1
ATOM 645 O O . ASP A 1 84 ? -2.622 -21.160 -6.022 1.00 97.00 84 ASP A O 1
ATOM 649 N N . ASP A 1 85 ? -0.425 -21.573 -5.796 1.00 96.62 85 ASP A N 1
ATOM 650 C CA . ASP A 1 85 ? -0.565 -22.462 -4.640 1.00 96.62 85 ASP A CA 1
ATOM 651 C C . ASP A 1 85 ? -1.020 -21.678 -3.402 1.00 96.62 85 ASP A C 1
ATOM 653 O O . ASP A 1 85 ? -1.909 -22.127 -2.674 1.00 96.62 85 ASP A O 1
ATOM 657 N N . LEU A 1 86 ? -0.460 -20.485 -3.168 1.00 95.69 86 LEU A N 1
ATOM 658 C CA . LEU A 1 86 ? -0.891 -19.577 -2.104 1.00 95.69 86 LEU A CA 1
ATOM 659 C C . LEU A 1 86 ? -2.329 -19.107 -2.328 1.00 95.69 86 LEU A C 1
ATOM 661 O O . LEU A 1 86 ? -3.100 -19.065 -1.367 1.00 95.69 86 LEU A O 1
ATOM 665 N N . ILE A 1 87 ? -2.697 -18.775 -3.568 1.00 98.06 87 ILE A N 1
ATOM 666 C CA . ILE A 1 87 ? -4.065 -18.379 -3.929 1.00 98.06 87 ILE A CA 1
ATOM 667 C C . ILE A 1 87 ? -5.040 -19.524 -3.642 1.00 98.06 87 ILE A C 1
ATOM 669 O O . ILE A 1 87 ? -6.024 -19.314 -2.935 1.00 98.06 87 ILE A O 1
ATOM 673 N N . ALA A 1 88 ? -4.748 -20.729 -4.135 1.00 97.19 88 ALA A N 1
ATOM 674 C CA . ALA A 1 88 ? -5.614 -21.893 -3.984 1.00 97.19 88 ALA A CA 1
ATOM 675 C C . ALA A 1 88 ? -5.715 -22.369 -2.528 1.00 97.19 88 ALA A C 1
ATOM 677 O O . ALA A 1 88 ? -6.798 -22.696 -2.062 1.00 97.19 88 ALA A O 1
ATOM 678 N N . THR A 1 89 ? -4.604 -22.384 -1.787 1.00 96.62 89 THR A N 1
ATOM 679 C CA . THR A 1 89 ? -4.573 -22.857 -0.390 1.00 96.62 89 THR A CA 1
ATOM 680 C C . THR A 1 89 ? -5.357 -21.948 0.555 1.00 96.62 89 THR A C 1
ATOM 682 O O . THR A 1 89 ? -5.851 -22.412 1.580 1.00 96.62 89 THR A O 1
ATOM 685 N N . ASN A 1 90 ? -5.443 -20.654 0.238 1.00 95.38 90 ASN A N 1
ATOM 686 C CA . ASN A 1 90 ? -6.104 -19.656 1.077 1.00 95.38 90 ASN A CA 1
ATOM 687 C C . ASN A 1 90 ? -7.433 -19.163 0.486 1.00 95.38 90 ASN A C 1
ATOM 689 O O . ASN A 1 90 ? -7.906 -18.119 0.930 1.00 95.38 90 ASN A O 1
ATOM 693 N N . ASP A 1 91 ? -7.987 -19.862 -0.514 1.00 96.62 91 ASP A N 1
ATOM 694 C CA . ASP A 1 91 ? -9.257 -19.539 -1.181 1.00 96.62 91 ASP A CA 1
ATOM 695 C C . ASP A 1 91 ? -9.371 -18.062 -1.616 1.00 96.62 91 ASP A C 1
ATOM 697 O O . ASP A 1 91 ? -10.414 -17.414 -1.481 1.00 96.62 91 ASP A O 1
ATOM 701 N N . LEU A 1 92 ? -8.274 -17.493 -2.129 1.00 97.69 92 LEU A N 1
ATOM 702 C CA . LEU A 1 92 ? -8.228 -16.069 -2.449 1.00 97.69 92 LEU A CA 1
ATOM 703 C C . LEU A 1 92 ? -8.892 -15.759 -3.793 1.00 97.69 92 LEU A C 1
ATOM 705 O O . LEU A 1 92 ? -8.561 -16.337 -4.828 1.00 97.69 92 LEU A O 1
ATOM 709 N N . VAL A 1 93 ? -9.758 -14.751 -3.793 1.00 97.62 93 VAL A N 1
ATOM 710 C CA . VAL A 1 93 ? -10.429 -14.233 -4.987 1.00 97.62 93 VAL A CA 1
ATOM 711 C C . VAL A 1 93 ? -9.705 -12.974 -5.485 1.00 97.62 93 VAL A C 1
ATOM 713 O O . VAL A 1 93 ? -9.459 -12.068 -4.681 1.00 97.62 93 VAL A O 1
ATOM 716 N N . PRO A 1 94 ? -9.348 -12.889 -6.783 1.00 97.94 94 PRO A N 1
ATOM 717 C CA . PRO A 1 94 ? -8.715 -11.708 -7.361 1.00 97.94 94 PRO A CA 1
ATOM 718 C C . PRO A 1 94 ? -9.722 -10.596 -7.667 1.00 97.94 94 PRO A C 1
ATOM 720 O O . PRO A 1 94 ? -10.753 -10.828 -8.297 1.00 97.94 94 PRO A O 1
ATOM 723 N N . TYR A 1 95 ? -9.349 -9.362 -7.335 1.00 97.94 95 TYR A N 1
ATOM 724 C CA . TYR A 1 95 ? -10.071 -8.151 -7.709 1.00 97.94 95 TYR A CA 1
ATOM 725 C C . TYR A 1 95 ? -9.134 -7.124 -8.336 1.00 97.94 95 TYR A C 1
ATOM 727 O O . TYR A 1 95 ? -8.266 -6.565 -7.664 1.00 97.94 95 TYR A O 1
ATOM 735 N N . THR A 1 96 ? -9.306 -6.901 -9.639 1.00 98.00 96 THR A N 1
ATOM 736 C CA . THR A 1 96 ? -8.453 -6.035 -10.460 1.00 98.00 96 THR A CA 1
ATOM 737 C C . THR A 1 96 ? -9.010 -4.617 -10.539 1.00 98.00 96 THR A C 1
ATOM 739 O O . THR A 1 96 ? -10.186 -4.414 -10.832 1.00 98.00 96 THR A O 1
ATOM 742 N N . ILE A 1 97 ? -8.144 -3.639 -10.284 1.00 97.06 97 ILE A N 1
ATOM 743 C CA . ILE A 1 97 ? -8.440 -2.209 -10.258 1.00 97.06 97 ILE A CA 1
ATOM 744 C C . ILE A 1 97 ? -7.480 -1.513 -11.219 1.00 97.06 97 ILE A C 1
ATOM 746 O O . ILE A 1 97 ? -6.260 -1.565 -11.039 1.00 97.06 97 ILE A O 1
ATOM 750 N N . ASP A 1 98 ? -8.034 -0.855 -12.231 1.00 96.88 98 ASP A N 1
ATOM 751 C CA . ASP A 1 98 ? -7.245 -0.149 -13.237 1.00 96.88 98 ASP A CA 1
ATOM 752 C C . ASP A 1 98 ? -6.485 1.035 -12.635 1.00 96.88 98 ASP A C 1
ATOM 754 O O . ASP A 1 98 ? -6.935 1.700 -11.691 1.00 96.88 98 ASP A O 1
ATOM 758 N N . LEU A 1 99 ? -5.318 1.322 -13.210 1.00 95.94 99 LEU A N 1
ATOM 759 C CA . LEU A 1 99 ? -4.570 2.519 -12.859 1.00 95.94 99 LEU A CA 1
ATOM 760 C C . LEU A 1 99 ? -5.363 3.766 -13.241 1.00 95.94 99 LEU A C 1
ATOM 762 O O . LEU A 1 99 ? -5.921 3.882 -14.331 1.00 95.94 99 LEU A O 1
ATOM 766 N N . LYS A 1 100 ? -5.379 4.743 -12.335 1.00 91.06 100 LYS A N 1
ATOM 767 C CA . LYS A 1 100 ? -6.199 5.950 -12.484 1.00 91.06 100 LYS A CA 1
ATOM 768 C C . LYS A 1 100 ? -5.704 6.880 -13.599 1.00 91.06 100 LYS A C 1
ATOM 770 O O . LYS A 1 100 ? -6.477 7.670 -14.135 1.00 91.06 100 LYS A O 1
ATOM 775 N N . SER A 1 101 ? -4.414 6.831 -13.922 1.00 86.50 101 SER A N 1
ATOM 776 C CA . SER A 1 101 ? -3.767 7.749 -14.861 1.00 86.50 101 SER A CA 1
ATOM 777 C C . SER A 1 101 ? -2.985 6.987 -15.921 1.00 86.50 101 SER A C 1
ATOM 779 O O . SER A 1 101 ? -2.235 6.069 -15.608 1.00 86.50 101 SER A O 1
ATOM 781 N N . THR A 1 102 ? -3.086 7.444 -17.170 1.00 82.06 102 THR A N 1
ATOM 782 C CA . THR A 1 102 ? -2.221 7.008 -18.277 1.00 82.06 102 THR A CA 1
ATOM 783 C C . THR A 1 102 ? -0.837 7.663 -18.229 1.00 82.06 102 THR A C 1
ATOM 785 O O . THR A 1 102 ? 0.112 7.157 -18.825 1.00 82.06 102 THR A O 1
ATOM 788 N N . THR A 1 103 ? -0.692 8.777 -17.499 1.00 88.06 103 THR A N 1
ATOM 789 C CA . THR A 1 103 ? 0.617 9.338 -17.142 1.00 88.06 103 THR A CA 1
ATOM 790 C C . THR A 1 103 ? 1.108 8.624 -15.893 1.00 88.06 103 THR A C 1
ATOM 792 O O . THR A 1 103 ? 0.723 8.967 -14.774 1.00 88.06 103 THR A O 1
ATOM 795 N N . LEU A 1 104 ? 1.926 7.600 -16.108 1.00 91.25 104 LEU A N 1
ATOM 796 C CA . LEU A 1 104 ? 2.359 6.680 -15.067 1.00 91.25 104 LEU A CA 1
ATOM 797 C C . LEU A 1 104 ? 3.499 7.282 -14.244 1.00 91.25 104 LEU A C 1
ATOM 799 O O . LEU A 1 104 ? 4.548 7.626 -14.793 1.00 91.25 104 LEU A O 1
ATOM 803 N N . THR A 1 105 ? 3.288 7.408 -12.933 1.00 92.88 105 THR A N 1
ATOM 804 C CA . THR A 1 105 ? 4.270 7.872 -11.936 1.00 92.88 105 THR A CA 1
ATOM 805 C C . THR A 1 105 ? 4.393 6.862 -10.804 1.00 92.88 105 THR A C 1
ATOM 807 O O . THR A 1 105 ? 5.346 6.083 -10.765 1.00 92.88 105 THR A O 1
ATOM 810 N N . TYR A 1 106 ? 3.396 6.828 -9.928 1.00 94.75 106 TYR A N 1
ATOM 811 C CA . TYR A 1 106 ? 3.199 5.825 -8.892 1.00 94.75 106 TYR A CA 1
ATOM 812 C C . TYR A 1 106 ? 2.192 4.760 -9.355 1.00 94.75 106 TYR A C 1
ATOM 814 O O . TYR A 1 106 ? 1.534 4.908 -10.388 1.00 94.75 106 TYR A O 1
ATOM 822 N N . TRP A 1 107 ? 2.039 3.696 -8.565 1.00 97.38 107 TRP A N 1
ATOM 823 C CA . TRP A 1 107 ? 0.951 2.724 -8.698 1.00 97.38 107 TRP A CA 1
ATOM 824 C C . TRP A 1 107 ? -0.347 3.300 -8.121 1.00 97.38 107 TRP A C 1
ATOM 826 O O . TRP A 1 107 ? -0.775 2.931 -7.028 1.00 97.38 107 TRP A O 1
ATOM 836 N N . THR A 1 108 ? -0.924 4.275 -8.827 1.00 95.62 108 THR A N 1
ATOM 837 C CA . THR A 1 108 ? -2.085 5.039 -8.355 1.00 95.62 108 THR A CA 1
ATOM 838 C C . THR A 1 108 ? -3.400 4.430 -8.830 1.00 95.62 108 THR A C 1
ATOM 840 O O . THR A 1 108 ? -3.654 4.342 -10.033 1.00 95.62 108 THR A O 1
ATOM 843 N N . ILE A 1 109 ? -4.272 4.104 -7.879 1.00 95.88 109 ILE A N 1
ATOM 844 C CA . ILE A 1 109 ? -5.670 3.712 -8.091 1.00 95.88 109 ILE A CA 1
ATOM 845 C C . ILE A 1 109 ? -6.618 4.769 -7.502 1.00 95.88 109 ILE A C 1
ATOM 847 O O . ILE A 1 109 ? -6.199 5.638 -6.734 1.00 95.88 109 ILE A O 1
ATOM 851 N N . GLY A 1 110 ? -7.897 4.728 -7.883 1.00 92.88 110 GLY A N 1
ATOM 852 C CA . GLY A 1 110 ? -8.920 5.649 -7.376 1.00 92.88 110 GLY A CA 1
ATOM 853 C C . GLY A 1 110 ? -9.755 5.043 -6.249 1.00 92.88 110 GLY A C 1
ATOM 854 O O . GLY A 1 110 ? -10.382 4.002 -6.445 1.00 92.88 110 GLY A O 1
ATOM 855 N N . MET A 1 111 ? -9.814 5.707 -5.091 1.00 92.69 111 MET A N 1
ATOM 856 C CA . MET A 1 111 ? -10.682 5.300 -3.982 1.00 92.69 111 MET A CA 1
ATOM 857 C C . MET A 1 111 ? -12.127 5.753 -4.210 1.00 92.69 111 MET A C 1
ATOM 859 O O . MET A 1 111 ? -12.458 6.938 -4.130 1.00 92.69 111 MET A O 1
ATOM 863 N N . THR A 1 112 ? -13.009 4.789 -4.450 1.00 91.88 112 THR A N 1
ATOM 864 C CA . THR A 1 112 ? -14.438 5.019 -4.674 1.00 91.88 112 THR A CA 1
ATOM 865 C C . THR A 1 112 ? -15.144 5.446 -3.395 1.00 91.88 112 THR A C 1
ATOM 867 O O . THR A 1 112 ? -15.896 6.417 -3.417 1.00 91.88 112 THR A O 1
ATOM 870 N N . ALA A 1 113 ? -14.900 4.744 -2.288 1.00 91.44 113 ALA A N 1
ATOM 871 C CA . ALA A 1 113 ? -15.510 5.048 -1.000 1.00 91.44 113 ALA A CA 1
ATOM 872 C C . ALA A 1 113 ? -14.612 4.666 0.176 1.00 91.44 113 ALA A C 1
ATOM 874 O O . ALA A 1 113 ? -13.848 3.707 0.106 1.00 91.44 113 ALA A O 1
ATOM 875 N N . LEU A 1 114 ? -14.767 5.398 1.272 1.00 92.12 114 LEU A N 1
ATOM 876 C CA . LEU A 1 114 ? -14.191 5.092 2.572 1.00 92.12 114 LEU A CA 1
ATOM 877 C C . LEU A 1 114 ? -15.304 5.088 3.614 1.00 92.12 114 LEU A C 1
ATOM 879 O O . LEU A 1 114 ? -16.092 6.030 3.690 1.00 92.12 114 LEU A O 1
ATOM 883 N N . GLN A 1 115 ? -15.329 4.063 4.456 1.00 92.94 115 GLN A N 1
ATOM 884 C CA . GLN A 1 115 ? -16.154 4.031 5.655 1.00 92.94 115 GLN A CA 1
ATOM 885 C C . GLN A 1 115 ? -15.291 3.668 6.866 1.00 92.94 115 GLN A C 1
ATOM 887 O O . GLN A 1 115 ? -14.507 2.721 6.828 1.00 92.94 115 GLN A O 1
ATOM 892 N N . ILE A 1 116 ? -15.444 4.439 7.944 1.00 94.31 116 ILE A N 1
ATOM 893 C CA . ILE A 1 116 ? -14.745 4.232 9.213 1.00 94.31 116 ILE A CA 1
ATOM 894 C C . ILE A 1 116 ? -15.789 3.833 10.257 1.00 94.31 116 ILE A C 1
ATOM 896 O O . ILE A 1 116 ? -16.623 4.633 10.674 1.00 94.31 116 ILE A O 1
ATOM 900 N N . GLY A 1 117 ? -15.769 2.569 10.667 1.00 91.94 117 GLY A N 1
ATOM 901 C CA . GLY A 1 117 ? -16.736 2.006 11.601 1.00 91.94 117 GLY A CA 1
ATOM 902 C C . GLY A 1 117 ? -18.165 2.150 11.083 1.00 91.94 117 GLY A C 1
ATOM 903 O O . GLY A 1 117 ? -18.482 1.713 9.981 1.00 91.94 117 GLY A O 1
ATOM 904 N N . ASN A 1 118 ? -19.015 2.784 11.890 1.00 88.19 118 ASN A N 1
ATOM 905 C CA . ASN A 1 118 ? -20.421 3.024 11.559 1.00 88.19 118 ASN A CA 1
ATOM 906 C C . ASN A 1 118 ? -20.671 4.423 10.975 1.00 88.19 118 ASN A C 1
ATOM 908 O O . ASN A 1 118 ? -21.829 4.819 10.837 1.00 88.19 118 ASN A O 1
ATOM 912 N N . ASP A 1 119 ? -19.617 5.185 10.669 1.00 88.75 119 ASP A N 1
ATOM 913 C CA . ASP A 1 119 ? -19.767 6.497 10.046 1.00 88.75 119 ASP A CA 1
ATOM 914 C C . ASP A 1 119 ? -20.367 6.359 8.634 1.00 88.75 119 ASP A C 1
ATOM 916 O O . ASP A 1 119 ? -20.250 5.324 7.965 1.00 88.75 119 ASP A O 1
ATOM 920 N N . THR A 1 120 ? -21.024 7.420 8.165 1.00 86.06 120 THR A N 1
ATOM 921 C CA . THR A 1 120 ? -21.506 7.497 6.782 1.00 86.06 120 THR A CA 1
ATOM 922 C C . THR A 1 120 ? -20.321 7.393 5.828 1.00 86.06 120 THR A C 1
ATOM 924 O O . THR A 1 120 ? -19.331 8.106 5.991 1.00 86.06 120 THR A O 1
ATOM 927 N N . ALA A 1 121 ? -20.434 6.531 4.814 1.00 86.81 121 ALA A N 1
ATOM 928 C CA . ALA A 1 121 ? -19.401 6.406 3.796 1.00 86.81 121 ALA A CA 1
ATOM 929 C C . ALA A 1 121 ? -19.173 7.746 3.078 1.00 86.81 121 ALA A C 1
ATOM 931 O O . ALA A 1 121 ? -20.122 8.411 2.652 1.00 86.81 121 ALA A O 1
ATOM 932 N N . VAL A 1 122 ? -17.907 8.120 2.924 1.00 84.94 122 VAL A N 1
ATOM 933 C CA . VAL A 1 122 ? -17.478 9.245 2.090 1.00 84.94 122 VAL A CA 1
ATOM 934 C C . VAL A 1 122 ? -17.008 8.714 0.741 1.00 84.94 122 VAL A C 1
ATOM 936 O O . VAL A 1 122 ? -16.523 7.589 0.658 1.00 84.94 122 VAL A O 1
ATOM 939 N N . PHE A 1 123 ? -17.140 9.516 -0.317 1.00 83.25 123 PHE A N 1
ATOM 940 C CA . PHE A 1 123 ? -16.824 9.117 -1.693 1.00 83.25 123 PHE A CA 1
ATOM 941 C C . PHE A 1 123 ? -15.731 10.025 -2.267 1.00 83.25 123 PHE A C 1
ATOM 943 O O . PHE A 1 123 ? -16.056 11.027 -2.908 1.00 83.25 123 PHE A O 1
ATOM 950 N N . PRO A 1 124 ? -14.439 9.728 -2.025 1.00 81.31 124 PRO A N 1
ATOM 951 C CA . PRO A 1 124 ? -13.353 10.624 -2.409 1.00 81.31 124 PRO A CA 1
ATOM 952 C C . PRO A 1 124 ? -13.308 10.924 -3.911 1.00 81.31 124 PRO A C 1
ATOM 954 O O . PRO A 1 124 ? -12.972 12.044 -4.282 1.00 81.31 124 PRO A O 1
ATOM 957 N N . CYS A 1 125 ? -13.666 9.970 -4.783 1.00 78.19 125 CYS A N 1
ATOM 958 C CA . CYS A 1 125 ? -13.708 10.188 -6.240 1.00 78.19 125 CYS A CA 1
ATOM 959 C C . CYS A 1 125 ? -15.020 10.818 -6.755 1.00 78.19 125 CYS A C 1
ATOM 961 O O . CYS A 1 125 ? -15.253 10.816 -7.961 1.00 78.19 125 CYS A O 1
ATOM 963 N N . SER A 1 126 ? -15.918 11.305 -5.893 1.00 72.56 126 SER A N 1
ATOM 964 C CA . SER A 1 126 ? -17.146 11.952 -6.371 1.00 72.56 126 SER A CA 1
ATOM 965 C C . SER A 1 126 ? -16.856 13.298 -7.053 1.00 72.56 126 SER A C 1
ATOM 967 O O . SER A 1 126 ? -15.967 14.030 -6.640 1.00 72.56 126 SER A O 1
ATOM 969 N N . GLU A 1 127 ? -17.669 13.705 -8.027 1.00 65.19 127 GLU A N 1
ATOM 970 C CA . GLU A 1 127 ? -17.565 15.055 -8.622 1.00 65.19 127 GLU A CA 1
ATOM 971 C C . GLU A 1 127 ? -17.759 16.183 -7.586 1.00 65.19 127 GLU A C 1
ATOM 973 O O . GLU A 1 127 ? -17.356 17.327 -7.787 1.00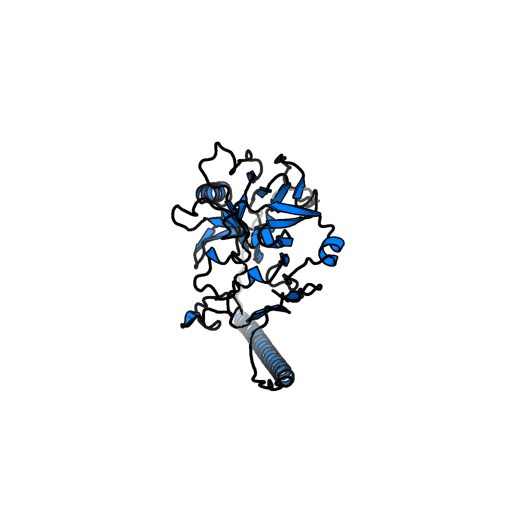 65.19 127 GLU A O 1
ATOM 978 N N . SER A 1 128 ? -18.398 15.870 -6.454 1.00 64.38 128 SER A N 1
ATOM 979 C CA . SER A 1 128 ? -18.645 16.803 -5.355 1.00 64.38 128 SER A CA 1
ATOM 980 C C . SER A 1 128 ? -17.515 16.896 -4.324 1.00 64.38 128 SER A C 1
ATOM 982 O O . SER A 1 128 ? -17.562 17.784 -3.467 1.00 64.38 128 SER A O 1
ATOM 984 N N . SER A 1 129 ? -16.523 16.000 -4.345 1.00 63.91 129 SER A N 1
ATOM 985 C CA . SER A 1 129 ? -15.421 16.024 -3.378 1.00 63.91 129 SER A CA 1
ATOM 986 C C . SER A 1 129 ? -14.346 17.024 -3.791 1.00 63.91 129 SER A C 1
ATOM 988 O O . SER A 1 129 ? -13.953 17.128 -4.946 1.00 63.91 129 SER A O 1
ATOM 990 N N . ARG A 1 130 ? -13.859 17.786 -2.805 1.00 60.00 130 ARG A N 1
ATOM 991 C CA . ARG A 1 130 ? -12.780 18.772 -2.984 1.00 60.00 130 ARG A CA 1
ATOM 992 C C . ARG A 1 130 ? -11.378 18.206 -2.736 1.00 60.00 130 ARG A C 1
ATOM 994 O O . ARG A 1 130 ? -10.413 18.930 -2.945 1.00 60.00 130 ARG A O 1
ATOM 1001 N N . GLY A 1 131 ? -11.279 16.968 -2.251 1.00 64.94 131 GLY A N 1
ATOM 1002 C CA . GLY A 1 131 ? -10.012 16.285 -1.976 1.00 64.94 131 GLY A CA 1
ATOM 1003 C C . GLY A 1 131 ? -9.640 15.308 -3.087 1.00 64.94 131 GLY A C 1
ATOM 1004 O O . GLY A 1 131 ? -10.501 14.888 -3.862 1.00 64.94 131 GLY A O 1
ATOM 1005 N N . SER A 1 132 ? -8.362 14.929 -3.153 1.00 73.38 132 SER A N 1
ATOM 1006 C CA . SER A 1 132 ? -7.933 13.860 -4.053 1.00 73.38 132 SER A CA 1
ATOM 1007 C C . SER A 1 132 ? -8.517 12.513 -3.617 1.00 73.38 132 SER A C 1
ATOM 1009 O O . SER A 1 132 ? -8.680 12.223 -2.434 1.00 73.38 132 SER A O 1
ATOM 1011 N N . CYS A 1 133 ? -8.825 11.674 -4.602 1.00 84.94 133 CYS A N 1
ATOM 1012 C CA . CYS A 1 133 ? -9.138 10.264 -4.389 1.00 84.94 133 CYS A CA 1
ATOM 1013 C C . CYS A 1 133 ? -7.991 9.333 -4.776 1.00 84.94 133 CYS A C 1
ATOM 1015 O O . CYS A 1 133 ? -8.182 8.122 -4.890 1.00 84.94 133 CYS A O 1
ATOM 1017 N N . ASP A 1 134 ? -6.818 9.908 -5.043 1.00 91.06 134 ASP A N 1
ATOM 1018 C CA . ASP A 1 134 ? -5.617 9.151 -5.350 1.00 91.06 134 ASP A CA 1
ATOM 1019 C C . ASP A 1 134 ? -5.242 8.269 -4.166 1.00 91.06 134 ASP A C 1
ATOM 1021 O O . ASP A 1 134 ? -5.206 8.700 -3.011 1.00 91.06 134 ASP A O 1
ATOM 1025 N N . SER A 1 135 ? -4.976 7.009 -4.476 1.00 94.06 135 SER A N 1
ATOM 1026 C CA . SER A 1 135 ? -4.438 6.026 -3.551 1.00 94.06 135 SER A CA 1
ATOM 1027 C C . SER A 1 135 ? -3.221 5.395 -4.194 1.00 94.06 135 SER A C 1
ATOM 1029 O O . SER A 1 135 ? -3.334 4.706 -5.207 1.00 94.06 135 SER A O 1
ATOM 1031 N N . ILE A 1 136 ? -2.050 5.662 -3.632 1.00 96.06 136 ILE A N 1
ATOM 1032 C CA . ILE A 1 136 ? -0.794 5.080 -4.087 1.00 96.06 136 ILE A CA 1
ATOM 1033 C C . ILE A 1 136 ? -0.604 3.749 -3.364 1.00 96.06 136 ILE A C 1
ATOM 1035 O O . ILE A 1 136 ? -0.557 3.715 -2.137 1.00 96.06 136 ILE A O 1
ATOM 1039 N N . VAL A 1 137 ? -0.479 2.655 -4.111 1.00 98.12 137 VAL A N 1
ATOM 1040 C CA . VAL A 1 137 ? -0.178 1.333 -3.549 1.00 98.12 137 VAL A CA 1
ATOM 1041 C C . VAL A 1 137 ? 1.338 1.180 -3.431 1.00 98.12 137 VAL A C 1
ATOM 1043 O O . VAL A 1 137 ? 2.025 1.036 -4.442 1.00 98.12 137 VAL A O 1
ATOM 1046 N N . ASP A 1 138 ? 1.873 1.236 -2.210 1.00 96.62 138 ASP A N 1
ATOM 1047 C CA . ASP A 1 138 ? 3.311 1.420 -1.972 1.00 96.62 138 ASP A CA 1
ATOM 1048 C C . ASP A 1 138 ? 3.870 0.480 -0.901 1.00 96.62 138 ASP A C 1
ATOM 1050 O O . ASP A 1 138 ? 3.743 0.716 0.300 1.00 96.62 138 ASP A O 1
ATOM 1054 N N . SER A 1 139 ? 4.590 -0.553 -1.338 1.00 94.44 139 SER A N 1
ATOM 1055 C CA . SER A 1 139 ? 5.306 -1.462 -0.439 1.00 94.44 139 SER A CA 1
ATOM 1056 C C . SER A 1 139 ? 6.495 -0.811 0.283 1.00 94.44 139 SER A C 1
ATOM 1058 O O . SER A 1 139 ? 7.053 -1.413 1.196 1.00 94.44 139 SER A O 1
ATOM 1060 N N . GLY A 1 140 ? 6.933 0.378 -0.146 1.00 91.56 140 GLY A N 1
ATOM 1061 C CA . GLY A 1 140 ? 7.998 1.156 0.487 1.00 91.56 140 GLY A CA 1
ATOM 1062 C C . GLY A 1 140 ? 7.543 1.953 1.711 1.00 91.56 140 GLY A C 1
ATOM 1063 O O . GLY A 1 140 ? 8.390 2.427 2.469 1.00 91.56 140 GLY A O 1
ATOM 1064 N N . THR A 1 141 ? 6.233 2.071 1.935 1.00 91.44 141 THR A N 1
ATOM 1065 C CA . THR A 1 141 ? 5.656 2.750 3.097 1.00 91.44 141 THR A CA 1
ATOM 1066 C C . THR A 1 141 ? 5.148 1.719 4.101 1.00 91.44 141 THR A C 1
ATOM 1068 O O . THR A 1 141 ? 4.281 0.913 3.780 1.00 91.44 141 THR A O 1
ATOM 1071 N N . SER A 1 142 ? 5.659 1.741 5.335 1.00 89.56 142 SER A N 1
ATOM 1072 C CA . SER A 1 142 ? 5.302 0.737 6.352 1.00 89.56 142 SER A CA 1
ATOM 1073 C C . SER A 1 142 ? 3.842 0.813 6.812 1.00 89.56 142 SER A C 1
ATOM 1075 O O . SER A 1 142 ? 3.223 -0.223 7.037 1.00 89.56 142 SER A O 1
ATOM 1077 N N . LEU A 1 143 ? 3.308 2.028 6.966 1.00 93.25 143 LEU A N 1
ATOM 1078 C CA . LEU A 1 143 ? 2.014 2.298 7.604 1.00 93.25 143 LEU A CA 1
ATOM 1079 C C . LEU A 1 143 ? 0.923 2.620 6.576 1.00 93.25 143 LEU A C 1
ATOM 1081 O O . LEU A 1 143 ? 1.214 2.955 5.427 1.00 93.25 143 LEU A O 1
ATOM 1085 N N . LEU A 1 144 ? -0.337 2.602 7.004 1.00 95.38 144 LEU A N 1
ATOM 1086 C CA . LEU A 1 144 ? -1.417 3.230 6.245 1.00 95.38 144 LEU A CA 1
ATOM 1087 C C . LEU A 1 144 ? -1.324 4.757 6.375 1.00 95.38 144 LEU A C 1
ATOM 1089 O O . LEU A 1 144 ? -1.338 5.292 7.485 1.00 95.38 144 LEU A O 1
ATOM 1093 N N . VAL A 1 145 ? -1.277 5.473 5.251 1.00 93.69 145 VAL A N 1
ATOM 1094 C CA . VAL A 1 145 ? -1.223 6.944 5.253 1.00 93.69 145 VAL A CA 1
ATOM 1095 C C . VAL A 1 145 ? -2.565 7.519 4.857 1.00 93.69 145 VAL A C 1
ATOM 1097 O O . VAL A 1 145 ? -3.088 7.212 3.784 1.00 93.69 145 VAL A O 1
ATOM 1100 N N . MET A 1 146 ? -3.095 8.372 5.727 1.00 91.56 146 MET A N 1
ATOM 1101 C CA . MET A 1 146 ? -4.371 9.050 5.537 1.00 91.56 146 MET A CA 1
ATOM 1102 C C . MET A 1 146 ? -4.146 10.525 5.158 1.00 91.56 146 MET A C 1
ATOM 1104 O O . MET A 1 146 ? -3.182 11.143 5.629 1.00 91.56 146 MET A O 1
ATOM 1108 N N . PRO A 1 147 ? -5.047 11.139 4.371 1.00 89.25 147 PRO A N 1
ATOM 1109 C CA . PRO A 1 147 ? -5.134 12.590 4.246 1.00 89.25 147 PRO A CA 1
ATOM 1110 C C . PRO A 1 147 ? -5.216 13.262 5.615 1.00 89.25 147 PRO A C 1
ATOM 1112 O O . PRO A 1 147 ? -5.870 12.746 6.526 1.00 89.25 147 PRO A O 1
ATOM 1115 N N . SER A 1 148 ? -4.587 14.426 5.767 1.00 86.12 148 SER A N 1
ATOM 1116 C CA . SER A 1 148 ? -4.399 15.052 7.085 1.00 86.12 148 SER A CA 1
ATOM 1117 C C . SER A 1 148 ? -5.708 15.362 7.819 1.00 86.12 148 SER A C 1
ATOM 1119 O O . SER A 1 148 ? -5.765 15.250 9.044 1.00 86.12 148 SER A O 1
ATOM 1121 N N . SER A 1 149 ? -6.775 15.715 7.096 1.00 85.69 149 SER A N 1
ATOM 1122 C CA . SER A 1 149 ? -8.108 15.936 7.678 1.00 85.69 149 SER A CA 1
ATOM 1123 C C . SER A 1 149 ? -8.698 14.645 8.251 1.00 85.69 149 SER A C 1
ATOM 1125 O O . SER A 1 149 ? -9.075 14.607 9.418 1.00 85.69 149 SER A O 1
ATOM 1127 N N . VAL A 1 150 ? -8.680 13.565 7.464 1.00 89.81 150 VAL A N 1
ATOM 1128 C CA . VAL A 1 150 ? -9.159 12.237 7.876 1.00 89.81 150 VAL A CA 1
ATOM 1129 C C . VAL A 1 150 ? -8.341 11.703 9.051 1.00 89.81 150 VAL A C 1
ATOM 1131 O O . VAL A 1 150 ? -8.910 11.191 10.012 1.00 89.81 150 VAL A O 1
ATOM 1134 N N . TYR A 1 151 ? -7.015 11.865 9.008 1.00 91.31 151 TYR A N 1
ATOM 1135 C CA . TYR A 1 151 ? -6.129 11.483 10.105 1.00 91.31 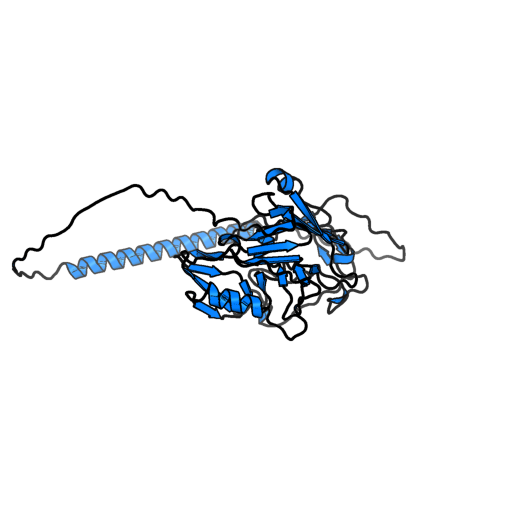151 TYR A CA 1
ATOM 1136 C C . TYR A 1 151 ? -6.461 12.239 11.395 1.00 91.31 151 TYR A C 1
ATOM 1138 O O . TYR A 1 151 ? -6.580 11.630 12.455 1.00 91.31 151 TYR A O 1
ATOM 1146 N N . THR A 1 152 ? -6.646 13.559 11.311 1.00 90.88 152 THR A N 1
ATOM 1147 C CA . THR A 1 152 ? -6.960 14.402 12.474 1.00 90.88 152 THR A CA 1
ATOM 1148 C C . THR A 1 152 ? -8.281 13.988 13.122 1.00 90.88 152 THR A C 1
ATOM 1150 O O . THR A 1 152 ? -8.350 13.847 14.348 1.00 90.88 152 THR A O 1
ATOM 1153 N N . ASP A 1 153 ? -9.312 13.733 12.315 1.00 92.06 153 ASP A N 1
ATOM 1154 C CA . ASP A 1 153 ? -10.605 13.242 12.797 1.00 92.06 153 ASP A CA 1
ATOM 1155 C C . ASP A 1 153 ? -10.475 11.848 13.429 1.00 92.06 153 ASP A C 1
ATOM 1157 O O . ASP A 1 153 ? -11.011 11.603 14.515 1.00 92.06 153 ASP A O 1
ATOM 1161 N N . PHE A 1 154 ? -9.710 10.948 12.798 1.00 94.88 154 PHE A N 1
ATOM 1162 C CA . PHE A 1 154 ? -9.446 9.605 13.316 1.00 94.88 154 PHE A CA 1
ATOM 1163 C C . PHE A 1 154 ? -8.747 9.652 14.680 1.00 94.88 154 PHE A C 1
ATOM 1165 O O . PHE A 1 154 ? -9.208 9.028 15.637 1.00 94.88 154 PHE A O 1
ATOM 1172 N N . VAL A 1 155 ? -7.672 10.434 14.796 1.00 94.69 155 VAL A N 1
ATOM 1173 C CA . VAL A 1 155 ? -6.916 10.625 16.041 1.00 94.69 155 VAL A CA 1
ATOM 1174 C C . VAL A 1 155 ? -7.814 11.179 17.143 1.00 94.69 155 VAL A C 1
ATOM 1176 O O . VAL A 1 155 ? -7.863 10.624 18.241 1.00 94.69 155 VAL A O 1
ATOM 1179 N N . THR A 1 156 ? -8.557 12.247 16.848 1.00 95.06 156 THR A N 1
ATOM 1180 C CA . THR A 1 156 ? -9.405 12.934 17.832 1.00 95.06 156 THR A CA 1
ATOM 1181 C C . THR A 1 156 ? -10.488 12.007 18.373 1.00 95.06 156 THR A C 1
ATOM 1183 O O . THR A 1 156 ? -10.779 12.014 19.570 1.00 95.06 156 THR A O 1
ATOM 1186 N N . ARG A 1 157 ? -11.080 11.187 17.500 1.00 95.44 157 ARG A N 1
ATOM 1187 C CA . ARG A 1 157 ? -12.190 10.304 17.857 1.00 95.44 157 ARG A CA 1
ATOM 1188 C C . ARG A 1 157 ? -11.738 9.007 18.523 1.00 95.44 157 ARG A C 1
ATOM 1190 O O . ARG A 1 157 ? -12.393 8.575 19.468 1.00 95.44 157 ARG A O 1
ATOM 1197 N N . TYR A 1 158 ? -10.664 8.385 18.040 1.00 96.38 158 TYR A N 1
ATOM 1198 C CA . TYR A 1 158 ? -10.317 7.009 18.412 1.00 96.38 158 TYR A CA 1
ATOM 1199 C C . TYR A 1 158 ? -9.023 6.877 19.216 1.00 96.38 158 TYR A C 1
ATOM 1201 O O . TYR A 1 158 ? -8.859 5.881 19.915 1.00 96.38 158 TYR A O 1
ATOM 1209 N N . LEU A 1 159 ? -8.115 7.856 19.155 1.00 96.00 159 LEU A N 1
ATOM 1210 C CA . LEU A 1 159 ? -6.777 7.763 19.757 1.00 96.00 159 LEU A CA 1
ATOM 1211 C C . LEU A 1 159 ? -6.554 8.745 20.916 1.00 96.00 159 LEU A C 1
ATOM 1213 O O . LEU A 1 159 ? -5.433 8.878 21.401 1.00 96.00 159 LEU A O 1
ATOM 1217 N N . SER A 1 160 ? -7.608 9.402 21.406 1.00 94.12 160 SER A N 1
ATOM 1218 C CA . SER A 1 160 ? -7.524 10.399 22.486 1.00 94.12 160 SER A CA 1
ATOM 1219 C C . SER A 1 160 ? -7.002 9.843 23.819 1.00 94.12 160 SER A C 1
ATOM 1221 O O . SER A 1 160 ? -6.441 10.593 24.614 1.00 94.12 160 SER A O 1
ATOM 1223 N N . SER A 1 161 ? -7.148 8.537 24.062 1.00 94.25 161 SER A N 1
ATOM 1224 C CA . SER A 1 161 ? -6.606 7.845 25.241 1.00 94.25 161 SER A CA 1
ATOM 1225 C C . SER A 1 161 ? -5.210 7.249 25.027 1.00 94.25 161 SER A C 1
ATOM 1227 O O . SER A 1 161 ? -4.703 6.562 25.912 1.00 94.25 161 SER A O 1
ATOM 1229 N N . CYS A 1 162 ? -4.617 7.427 23.847 1.00 95.81 162 CYS A N 1
ATOM 1230 C CA . CYS A 1 162 ? -3.310 6.886 23.495 1.00 95.81 162 CYS A CA 1
ATOM 1231 C C . CYS A 1 162 ? -2.206 7.934 23.666 1.00 95.81 162 CYS A C 1
ATOM 1233 O O . CYS A 1 162 ? -2.452 9.140 23.657 1.00 95.81 162 CYS A O 1
ATOM 1235 N N . THR A 1 163 ? -0.965 7.470 23.774 1.00 94.62 163 THR A N 1
ATOM 1236 C CA . THR A 1 163 ? 0.216 8.329 23.882 1.00 94.62 163 THR A CA 1
ATOM 123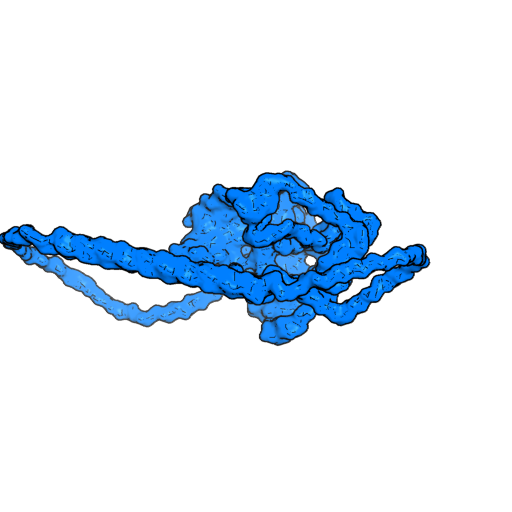7 C C . THR A 1 163 ? 0.869 8.478 22.515 1.00 94.62 163 THR A C 1
ATOM 1239 O O . THR A 1 163 ? 1.217 7.482 21.883 1.00 94.62 163 THR A O 1
ATOM 1242 N N . LEU A 1 164 ? 1.075 9.716 22.068 1.00 91.81 164 LEU A N 1
ATOM 1243 C CA . LEU A 1 164 ? 1.865 9.993 20.870 1.00 91.81 164 LEU A CA 1
ATOM 1244 C C . LEU A 1 164 ? 3.354 9.777 21.168 1.00 91.81 164 LEU A C 1
ATOM 1246 O O . LEU A 1 164 ? 3.905 10.382 22.090 1.00 91.81 164 LEU A O 1
ATOM 1250 N N . TYR A 1 165 ? 4.011 8.947 20.366 1.00 86.06 165 TYR A N 1
ATOM 1251 C CA . TYR A 1 165 ? 5.454 8.757 20.378 1.00 86.06 165 TYR A CA 1
ATOM 1252 C C . TYR A 1 165 ? 6.047 9.321 19.086 1.00 86.06 165 TYR A C 1
ATOM 1254 O O . TYR A 1 165 ? 5.641 8.940 17.990 1.00 86.06 165 TYR A O 1
ATOM 1262 N N . SER A 1 166 ? 7.007 10.239 19.220 1.00 77.75 166 SER A N 1
ATOM 1263 C CA . SER A 1 166 ? 7.683 10.879 18.090 1.00 77.75 166 SER A CA 1
ATOM 1264 C C . SER A 1 166 ? 9.180 10.595 18.164 1.00 77.75 166 SER A C 1
ATOM 1266 O O . SER A 1 166 ? 9.899 11.158 18.989 1.00 77.75 166 SER A O 1
ATOM 1268 N N . SER A 1 167 ? 9.646 9.672 17.324 1.00 61.06 167 SER A N 1
ATOM 1269 C CA . SER A 1 167 ? 11.069 9.357 17.147 1.00 61.06 167 SER A CA 1
ATOM 1270 C C . SER A 1 167 ? 11.330 9.060 15.673 1.00 61.06 167 SER A C 1
ATOM 1272 O O . SER A 1 167 ? 11.316 7.913 15.234 1.00 61.06 167 SER A O 1
ATOM 1274 N N . GLY A 1 168 ? 11.461 10.118 14.870 1.00 59.69 168 GLY A N 1
ATOM 1275 C CA . GLY A 1 168 ? 11.607 10.028 13.409 1.00 59.69 168 GLY A CA 1
ATOM 1276 C C . GLY A 1 168 ? 10.302 9.746 12.648 1.00 59.69 168 GLY A C 1
ATOM 1277 O O . GLY A 1 168 ? 10.163 10.183 11.509 1.00 59.69 168 GLY A O 1
ATOM 1278 N N . SER A 1 169 ? 9.323 9.097 13.280 1.00 65.50 169 SER A N 1
ATOM 1279 C CA . SER A 1 169 ? 7.934 8.978 12.816 1.00 65.50 169 SER A CA 1
ATOM 1280 C C . SER A 1 169 ? 6.973 9.195 13.986 1.00 65.50 169 SER A C 1
ATOM 1282 O O . SER A 1 169 ? 7.323 8.907 15.134 1.00 65.50 169 SER A O 1
ATOM 1284 N N . GLU A 1 170 ? 5.787 9.731 13.696 1.00 81.12 170 GLU A N 1
ATOM 1285 C CA . GLU A 1 170 ? 4.714 9.941 14.671 1.00 81.12 170 GLU A CA 1
ATOM 1286 C C . GLU A 1 170 ? 3.807 8.714 14.699 1.00 81.12 170 GLU A C 1
ATOM 1288 O O . GLU A 1 170 ? 3.135 8.416 13.715 1.00 81.12 170 GLU A O 1
ATOM 1293 N N . VAL A 1 171 ? 3.802 7.996 15.822 1.00 88.44 171 VAL A N 1
ATOM 1294 C CA . VAL A 1 171 ? 2.958 6.812 16.022 1.00 88.44 171 VAL A CA 1
ATOM 1295 C C . VAL A 1 171 ? 2.229 6.892 17.354 1.00 88.44 171 VAL A C 1
ATOM 1297 O O . VAL A 1 171 ? 2.746 7.434 18.333 1.00 88.44 171 VAL A O 1
ATOM 1300 N N . TYR A 1 172 ? 1.027 6.328 17.412 1.00 94.50 172 TYR A N 1
ATOM 1301 C CA . TYR A 1 172 ? 0.250 6.258 18.646 1.00 94.50 172 TYR A CA 1
ATOM 1302 C C . TYR A 1 172 ? 0.451 4.916 19.339 1.00 94.50 172 TYR A C 1
ATOM 1304 O O . TYR A 1 172 ? 0.266 3.858 18.738 1.00 94.50 172 TYR A O 1
ATOM 1312 N N . VAL A 1 173 ? 0.795 4.982 20.623 1.00 95.06 173 VAL A N 1
ATOM 1313 C CA . VAL A 1 173 ? 0.938 3.834 21.516 1.00 95.06 173 VAL A CA 1
ATOM 1314 C C . VAL A 1 173 ? -0.285 3.760 22.430 1.00 95.06 173 VAL A C 1
ATOM 1316 O O . VAL A 1 173 ? -0.589 4.705 23.159 1.00 95.06 173 VAL A O 1
ATOM 1319 N N . CYS A 1 174 ? -0.994 2.639 22.392 1.00 96.12 174 CYS A N 1
ATOM 1320 C CA . CYS A 1 174 ? -2.269 2.416 23.066 1.00 96.12 174 CYS A CA 1
ATOM 1321 C C . CYS A 1 174 ? -2.229 1.155 23.948 1.00 96.12 174 CYS A C 1
ATOM 1323 O O . CYS A 1 174 ? -1.418 0.258 23.731 1.00 96.12 174 CYS A O 1
ATOM 1325 N N . SER A 1 175 ? -3.165 1.053 24.899 1.00 95.44 175 SER A N 1
ATOM 1326 C CA . SER A 1 175 ? -3.489 -0.220 25.570 1.00 95.44 175 SER A CA 1
ATOM 1327 C C . SER A 1 175 ? -4.120 -1.209 24.579 1.00 95.44 175 SER A C 1
ATOM 1329 O O . SER A 1 175 ? -4.841 -0.782 23.672 1.00 95.44 175 SER A O 1
ATOM 1331 N N . LYS A 1 176 ? -3.954 -2.525 24.777 1.00 93.56 176 LYS A N 1
ATOM 1332 C CA . LYS A 1 176 ? -4.643 -3.557 23.974 1.00 93.56 176 LYS A CA 1
ATOM 1333 C C . LYS A 1 176 ? -6.163 -3.434 24.018 1.00 93.56 176 LYS A C 1
ATOM 1335 O O . LYS A 1 176 ? -6.828 -3.792 23.044 1.00 93.56 176 LYS A O 1
ATOM 1340 N N . ASP A 1 177 ? -6.715 -2.868 25.086 1.00 93.50 177 ASP A N 1
ATOM 1341 C CA . ASP A 1 177 ? -8.161 -2.695 25.267 1.00 93.50 177 ASP A CA 1
ATOM 1342 C C . ASP A 1 177 ? -8.777 -1.583 24.406 1.00 93.50 177 ASP A C 1
ATOM 1344 O O . ASP A 1 177 ? -10.008 -1.480 24.336 1.00 93.50 177 ASP A O 1
ATOM 1348 N N . ILE A 1 178 ? -7.952 -0.777 23.719 1.00 95.56 178 ILE A N 1
ATOM 1349 C CA . ILE A 1 178 ? -8.404 0.327 22.864 1.00 95.56 178 ILE A CA 1
ATOM 1350 C C . ILE A 1 178 ? -9.487 -0.135 21.881 1.00 95.56 178 ILE A C 1
ATOM 1352 O O . ILE A 1 178 ? -9.405 -1.216 21.286 1.00 95.56 178 ILE A O 1
ATOM 1356 N N . LYS A 1 179 ? -10.535 0.670 21.713 1.00 95.38 179 LYS A N 1
ATOM 1357 C CA . LYS A 1 179 ? -11.612 0.388 20.761 1.00 95.38 179 LYS A CA 1
ATOM 1358 C C . LYS A 1 179 ? -11.344 1.177 19.490 1.00 95.38 179 LYS A C 1
ATOM 1360 O O . LYS A 1 179 ? -11.467 2.395 19.493 1.00 95.38 179 LYS A O 1
ATOM 1365 N N . LEU A 1 180 ? -10.975 0.471 18.426 1.00 97.06 180 LEU A N 1
ATOM 1366 C CA . LEU A 1 180 ? -10.746 1.066 17.114 1.00 97.06 180 LEU A CA 1
ATOM 1367 C C . LEU A 1 180 ? -11.751 0.495 16.101 1.00 97.06 180 LEU A C 1
ATOM 1369 O O . LEU A 1 180 ? -12.171 -0.659 16.244 1.00 97.06 180 LEU A O 1
ATOM 1373 N N . PRO A 1 181 ? -12.188 1.300 15.121 1.00 97.00 181 PRO A N 1
ATOM 1374 C CA . PRO A 1 181 ? -13.243 0.925 14.188 1.00 97.00 181 PRO A CA 1
ATOM 1375 C C . PRO A 1 181 ? -12.731 -0.002 13.078 1.00 97.00 181 PRO A C 1
ATOM 1377 O O . PRO A 1 181 ? -11.556 0.013 12.730 1.00 97.00 181 PRO A O 1
ATOM 1380 N N . ARG A 1 182 ? -13.614 -0.752 12.420 1.00 97.00 182 ARG A N 1
ATOM 1381 C CA . ARG A 1 182 ? -13.257 -1.342 11.122 1.00 97.00 182 ARG A CA 1
ATOM 1382 C C . ARG A 1 182 ? -12.998 -0.231 10.103 1.00 97.00 182 ARG A C 1
ATOM 1384 O O . ARG A 1 182 ? -13.758 0.735 10.054 1.00 97.00 182 ARG A O 1
ATOM 1391 N N . LEU A 1 183 ? -11.975 -0.380 9.270 1.00 97.38 183 LEU A N 1
ATOM 1392 C CA . LEU A 1 183 ? -11.741 0.488 8.117 1.00 97.38 183 LEU A CA 1
ATOM 1393 C C . LEU A 1 183 ? -12.196 -0.239 6.852 1.00 97.38 183 LEU A C 1
ATOM 1395 O O . LEU A 1 183 ? -11.803 -1.381 6.627 1.00 97.38 183 LEU A O 1
ATOM 1399 N N . ALA A 1 184 ? -13.031 0.402 6.042 1.00 96.50 184 ALA A N 1
ATOM 1400 C CA . ALA A 1 184 ? -13.579 -0.164 4.815 1.00 96.50 184 ALA A CA 1
ATOM 1401 C C . ALA A 1 184 ? -13.196 0.710 3.614 1.00 96.50 184 ALA A C 1
ATOM 1403 O O . ALA A 1 184 ? -13.690 1.831 3.467 1.00 96.50 184 ALA A O 1
ATOM 1404 N N . PHE A 1 185 ? -12.326 0.185 2.753 1.00 96.38 185 PHE A N 1
ATOM 1405 C CA . PHE A 1 185 ? -11.804 0.849 1.559 1.00 96.38 185 PHE A CA 1
ATOM 1406 C C . PHE A 1 185 ? -12.468 0.266 0.325 1.00 96.38 185 PHE A C 1
ATOM 1408 O O . PHE A 1 185 ? -12.352 -0.926 0.065 1.00 96.38 185 PHE A O 1
ATOM 1415 N N . THR A 1 186 ? -13.154 1.091 -0.453 1.00 95.62 186 THR A N 1
ATOM 1416 C CA . THR A 1 186 ? -13.788 0.651 -1.696 1.00 95.62 186 THR A CA 1
ATOM 1417 C C . THR A 1 186 ? -12.998 1.159 -2.887 1.00 95.62 186 THR A C 1
ATOM 1419 O O . THR A 1 186 ? -12.839 2.370 -3.053 1.00 95.62 186 THR A O 1
ATOM 1422 N N . PHE A 1 187 ? -12.555 0.235 -3.733 1.00 94.94 187 PHE A N 1
ATOM 1423 C CA . PHE A 1 187 ? -11.902 0.514 -5.007 1.00 94.94 187 PHE A CA 1
ATOM 1424 C C . PHE A 1 187 ? -12.739 -0.109 -6.122 1.00 94.94 187 PHE A C 1
ATOM 1426 O O . PHE A 1 187 ? -12.994 -1.314 -6.121 1.00 94.94 1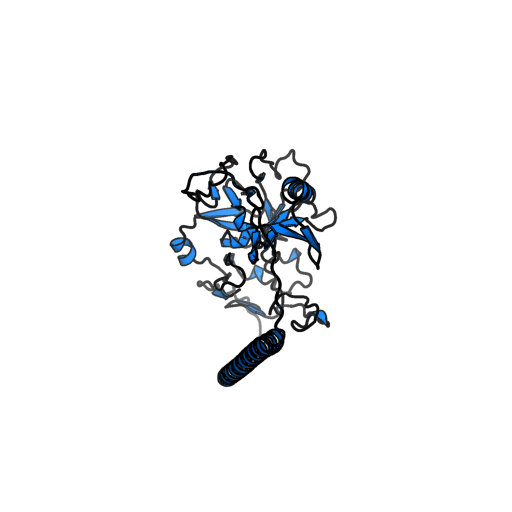87 PHE A O 1
ATOM 1433 N N . GLY A 1 188 ? -13.228 0.718 -7.046 1.00 90.44 188 GLY A N 1
ATOM 1434 C CA . GLY A 1 188 ? -14.185 0.274 -8.056 1.00 90.44 188 GLY A CA 1
ATOM 1435 C C . GLY A 1 188 ? -15.484 -0.216 -7.410 1.00 90.44 188 GLY A C 1
ATOM 1436 O O . GLY A 1 188 ? -16.224 0.558 -6.805 1.00 90.44 188 GLY A O 1
ATOM 1437 N N . ASN A 1 189 ? -15.772 -1.508 -7.546 1.00 90.31 189 ASN A N 1
ATOM 1438 C CA . ASN A 1 189 ? -16.973 -2.157 -7.022 1.00 90.31 189 ASN A CA 1
ATOM 1439 C C . ASN A 1 189 ? -16.683 -3.160 -5.894 1.00 90.31 189 ASN A C 1
ATOM 1441 O O . ASN A 1 189 ? -17.515 -4.030 -5.660 1.00 90.31 189 ASN A O 1
ATOM 1445 N N . VAL A 1 190 ? -15.534 -3.065 -5.223 1.00 95.12 190 VAL A N 1
ATOM 1446 C CA . VAL A 1 190 ? -15.116 -4.017 -4.182 1.00 95.12 190 VAL A CA 1
ATOM 1447 C C . VAL A 1 190 ? -14.718 -3.258 -2.933 1.00 95.12 190 VAL A C 1
ATOM 1449 O O . VAL A 1 190 ? -13.941 -2.305 -3.016 1.00 95.12 190 VAL A O 1
ATOM 1452 N N . THR A 1 191 ? -15.217 -3.693 -1.780 1.00 96.25 191 THR A N 1
ATOM 1453 C CA . THR A 1 191 ? -14.826 -3.154 -0.477 1.00 96.25 191 THR A CA 1
ATOM 1454 C C . THR A 1 191 ? -13.873 -4.116 0.225 1.00 96.25 191 THR A C 1
ATOM 1456 O O . THR A 1 191 ? -14.197 -5.283 0.416 1.00 96.25 191 THR A O 1
ATOM 1459 N N . PHE A 1 192 ? -12.718 -3.606 0.643 1.00 97.81 192 PHE A N 1
ATOM 1460 C CA . PHE A 1 192 ? -11.685 -4.288 1.418 1.00 97.81 192 PHE A CA 1
ATOM 1461 C C . PHE A 1 192 ? -11.713 -3.797 2.863 1.00 97.81 192 PHE A C 1
ATOM 1463 O O . PHE A 1 192 ? -11.822 -2.593 3.113 1.00 97.81 192 PHE A O 1
ATOM 1470 N N . TYR A 1 193 ? -11.595 -4.718 3.813 1.00 97.44 193 TYR A N 1
ATOM 1471 C CA . TYR A 1 193 ? -11.703 -4.423 5.236 1.00 97.44 193 TYR A CA 1
ATOM 1472 C C . TYR A 1 193 ? -10.369 -4.600 5.952 1.00 97.44 193 TYR A C 1
ATOM 1474 O O . TYR A 1 193 ? -9.695 -5.611 5.769 1.00 97.44 193 TYR A O 1
ATOM 1482 N N . LEU A 1 194 ? -10.035 -3.639 6.811 1.00 98.19 194 LEU A N 1
ATOM 1483 C CA . LEU A 1 194 ? -9.041 -3.809 7.866 1.00 98.19 194 LEU A CA 1
ATOM 1484 C C . LEU A 1 194 ? -9.764 -3.799 9.209 1.00 98.19 194 LEU A C 1
ATOM 1486 O O . LEU A 1 194 ? -10.414 -2.812 9.576 1.00 98.19 194 LEU A O 1
ATOM 1490 N N . GLU A 1 195 ? -9.656 -4.897 9.944 1.00 97.06 195 GLU A N 1
ATOM 1491 C CA . GLU A 1 195 ? -10.105 -4.958 11.327 1.00 97.06 195 GLU A CA 1
ATOM 1492 C C . GLU A 1 195 ? -9.079 -4.313 12.249 1.00 97.06 195 GLU A C 1
ATOM 1494 O O . GLU A 1 195 ? -7.923 -4.130 11.883 1.00 97.06 195 GLU A O 1
ATOM 1499 N N . LYS A 1 196 ? -9.482 -4.019 13.490 1.00 95.62 196 LYS A N 1
ATOM 1500 C CA . LYS A 1 196 ? -8.588 -3.479 14.528 1.00 95.62 196 LYS A CA 1
ATOM 1501 C C . LYS A 1 196 ? -7.223 -4.186 14.560 1.00 95.62 196 LYS A C 1
ATOM 1503 O O . LYS A 1 196 ? -6.195 -3.528 14.653 1.00 95.62 196 LYS A O 1
ATOM 1508 N N . GLY A 1 197 ? -7.219 -5.518 14.512 1.00 95.00 197 GLY A N 1
ATOM 1509 C CA . GLY A 1 197 ? -5.989 -6.310 14.579 1.00 95.00 197 GLY A CA 1
ATOM 1510 C C . GLY A 1 197 ? -5.091 -6.196 13.344 1.00 95.00 197 GLY A C 1
ATOM 1511 O O . GLY A 1 197 ? -3.916 -6.522 13.438 1.00 95.00 197 GLY A O 1
ATOM 1512 N N . ASP A 1 198 ? -5.618 -5.728 12.213 1.00 96.19 198 ASP A N 1
ATOM 1513 C CA . ASP A 1 198 ? -4.880 -5.621 10.953 1.00 96.19 198 ASP A CA 1
ATOM 1514 C C . ASP A 1 198 ? -4.069 -4.321 10.838 1.00 96.19 198 ASP A C 1
ATOM 1516 O O . ASP A 1 198 ? -3.139 -4.256 10.043 1.00 96.19 198 ASP A O 1
ATOM 1520 N N . TYR A 1 199 ? -4.399 -3.292 11.625 1.00 96.00 199 TYR A N 1
ATOM 1521 C CA . TYR A 1 199 ? -3.663 -2.019 11.672 1.00 96.00 199 TYR A CA 1
ATOM 1522 C C . TYR A 1 199 ? -3.135 -1.696 13.073 1.00 96.00 199 TYR A C 1
ATOM 1524 O O . TYR A 1 199 ? -2.979 -0.535 13.463 1.00 96.00 199 TYR A O 1
ATOM 1532 N N . MET A 1 200 ? -2.845 -2.746 13.840 1.00 93.62 200 MET A N 1
ATOM 1533 C CA . MET A 1 200 ? -2.210 -2.656 15.146 1.00 93.62 200 MET A CA 1
ATOM 1534 C C . MET A 1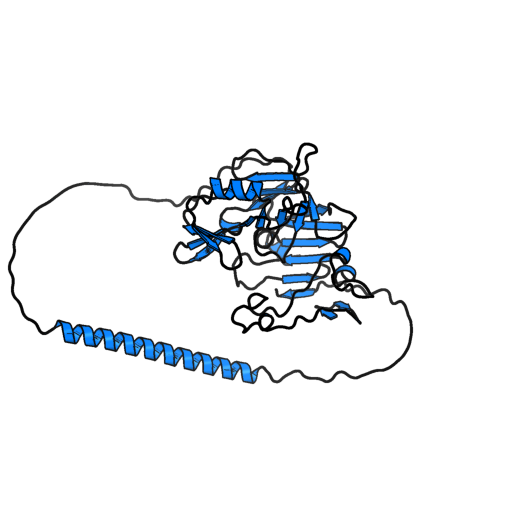 200 ? -1.060 -3.651 15.263 1.00 93.62 200 MET A C 1
ATOM 1536 O O . MET A 1 200 ? -1.206 -4.830 14.953 1.00 93.62 200 MET A O 1
ATOM 1540 N N . MET A 1 201 ? 0.054 -3.184 15.813 1.00 91.94 201 MET A N 1
ATOM 1541 C CA . MET A 1 201 ? 1.222 -3.996 16.134 1.00 91.94 201 MET A CA 1
ATOM 1542 C C . MET A 1 201 ? 1.283 -4.248 17.644 1.00 91.94 201 MET A C 1
ATOM 1544 O O . MET A 1 201 ? 1.227 -3.305 18.433 1.00 91.94 201 MET A O 1
ATOM 1548 N N . ASP A 1 202 ? 1.393 -5.516 18.044 1.00 91.12 202 ASP A N 1
ATOM 1549 C CA . ASP A 1 202 ? 1.544 -5.933 19.446 1.00 91.12 202 ASP A CA 1
ATOM 1550 C C . ASP A 1 202 ? 3.027 -5.909 19.840 1.00 91.12 202 ASP A C 1
ATOM 1552 O O . ASP A 1 202 ? 3.834 -6.666 19.294 1.00 91.12 202 ASP A O 1
ATOM 1556 N N . LEU A 1 203 ? 3.392 -5.037 20.782 1.00 89.12 203 LEU A N 1
ATOM 1557 C CA . LEU A 1 203 ? 4.749 -4.954 21.330 1.00 89.12 203 LEU A CA 1
ATOM 1558 C C . LEU A 1 203 ? 4.926 -5.773 22.620 1.00 89.12 203 LEU A C 1
ATOM 1560 O O . LEU A 1 203 ? 6.021 -5.790 23.183 1.00 89.12 203 LEU A O 1
ATOM 1564 N N . GLY A 1 204 ? 3.885 -6.471 23.080 1.00 88.75 204 GLY A N 1
ATOM 1565 C CA . GLY A 1 204 ? 3.845 -7.160 24.368 1.00 88.75 204 GLY A CA 1
ATOM 1566 C C . GLY A 1 204 ? 3.406 -6.250 25.517 1.00 88.75 204 GLY A C 1
ATOM 1567 O O . GLY A 1 204 ? 3.187 -5.055 25.345 1.00 88.75 204 GLY A O 1
ATOM 1568 N N . ASP A 1 205 ? 3.232 -6.833 26.707 1.00 90.12 205 ASP A N 1
ATOM 1569 C CA . ASP A 1 205 ? 2.936 -6.112 27.959 1.00 90.12 205 ASP A CA 1
ATOM 1570 C C . ASP A 1 205 ? 1.771 -5.105 27.874 1.00 90.12 205 ASP A C 1
ATOM 1572 O O . ASP A 1 205 ? 1.795 -4.040 28.490 1.00 90.12 205 ASP A O 1
ATOM 1576 N N . ASN A 1 206 ? 0.722 -5.460 27.121 1.00 89.50 206 ASN A N 1
ATOM 1577 C CA . ASN A 1 206 ? -0.458 -4.621 26.880 1.00 89.50 206 ASN A CA 1
ATOM 1578 C C . ASN A 1 206 ? -0.171 -3.324 26.087 1.00 89.50 206 ASN A C 1
ATOM 1580 O O . ASN A 1 206 ? -0.987 -2.403 26.097 1.00 89.50 206 ASN A O 1
ATOM 1584 N N . VAL A 1 207 ? 0.964 -3.254 25.388 1.00 92.25 207 VAL A N 1
ATOM 1585 C CA . VAL A 1 207 ? 1.396 -2.115 24.575 1.00 92.25 207 VAL A CA 1
ATOM 1586 C C . VAL A 1 207 ? 1.162 -2.414 23.099 1.00 92.25 207 VAL A C 1
ATOM 1588 O O . VAL A 1 207 ? 1.747 -3.333 22.531 1.00 92.25 207 VAL A O 1
ATOM 1591 N N . MET A 1 208 ? 0.335 -1.592 22.461 1.00 94.44 208 MET A N 1
ATOM 1592 C CA . MET A 1 208 ? 0.041 -1.684 21.036 1.00 94.44 208 MET A CA 1
ATOM 1593 C C . ME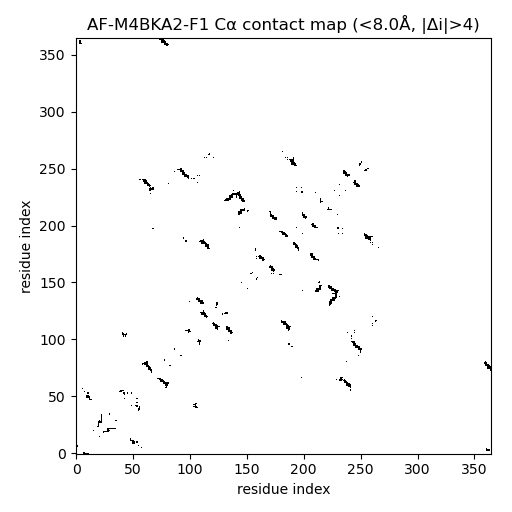T A 1 208 ? 0.458 -0.411 20.311 1.00 94.44 208 MET A C 1
ATOM 1595 O O . MET A 1 208 ? 0.242 0.685 20.823 1.00 94.44 208 MET A O 1
ATOM 1599 N N . VAL A 1 209 ? 0.968 -0.537 19.091 1.00 93.94 209 VAL A N 1
ATOM 1600 C CA . VAL A 1 209 ? 1.187 0.592 18.178 1.00 93.94 209 VAL A CA 1
ATOM 1601 C C . VAL A 1 209 ? 0.095 0.591 17.119 1.00 93.94 209 VAL A C 1
ATOM 1603 O O . VAL A 1 209 ? -0.182 -0.447 16.527 1.00 93.94 209 VAL A O 1
ATOM 1606 N N . VAL A 1 210 ? -0.529 1.741 16.872 1.00 95.62 210 VAL A N 1
ATOM 1607 C CA . VAL A 1 210 ? -1.498 1.900 15.778 1.00 95.62 210 VAL A CA 1
ATOM 1608 C C . VAL A 1 210 ? -0.745 2.262 14.501 1.00 95.62 210 VAL A C 1
ATOM 1610 O O . VAL A 1 210 ? -0.030 3.262 14.463 1.00 95.62 210 VAL A O 1
ATOM 1613 N N . GLU A 1 211 ? -0.906 1.458 13.454 1.00 94.31 211 GLU A N 1
ATOM 1614 C CA . GLU A 1 211 ? -0.133 1.558 12.213 1.00 94.31 211 GLU A CA 1
ATOM 1615 C C . GLU A 1 211 ? -0.752 2.534 11.192 1.00 94.31 211 GLU A C 1
ATOM 1617 O O . GLU A 1 211 ? -0.969 2.212 10.021 1.00 94.31 211 GLU A O 1
ATOM 1622 N N . VAL A 1 212 ? -1.057 3.752 11.636 1.00 94.38 212 VAL A N 1
ATOM 1623 C CA . VAL A 1 212 ? -1.607 4.819 10.788 1.00 94.38 212 VAL A CA 1
ATOM 1624 C C . VAL A 1 212 ? -0.774 6.084 10.930 1.00 94.38 212 VAL A C 1
ATOM 1626 O O . VAL A 1 212 ? -0.276 6.380 12.014 1.00 94.38 212 VAL A O 1
ATOM 1629 N N . GLN A 1 213 ? -0.640 6.852 9.853 1.00 91.81 213 GLN A N 1
ATOM 1630 C CA . GLN A 1 213 ? 0.048 8.142 9.880 1.00 91.81 213 GLN A CA 1
ATOM 1631 C C . GLN A 1 213 ? -0.647 9.182 9.002 1.00 91.81 213 GLN A C 1
ATOM 1633 O O . GLN A 1 213 ? -1.367 8.854 8.055 1.00 91.81 213 GLN A O 1
ATOM 1638 N N . SER A 1 214 ? -0.406 10.454 9.315 1.00 89.75 214 SER A N 1
ATOM 1639 C CA . SER A 1 214 ? -0.831 11.562 8.466 1.00 89.75 214 SER A CA 1
ATOM 1640 C C . SER A 1 214 ? 0.042 11.637 7.226 1.00 89.75 214 SER A C 1
ATOM 1642 O O . SER A 1 214 ? 1.247 11.378 7.271 1.00 89.75 214 SER A O 1
ATOM 1644 N N . THR A 1 215 ? -0.537 12.114 6.135 1.00 83.88 215 THR A N 1
ATOM 1645 C CA . THR A 1 215 ? 0.253 12.596 5.010 1.00 83.88 215 THR A CA 1
ATOM 1646 C C . THR A 1 215 ? 1.125 13.763 5.473 1.00 83.88 215 THR A C 1
ATOM 1648 O O . THR A 1 215 ? 0.621 14.810 5.882 1.00 83.88 215 THR A O 1
ATOM 1651 N N . SER A 1 216 ? 2.444 13.588 5.435 1.00 64.94 216 SER A N 1
ATOM 1652 C CA . SER A 1 216 ? 3.421 14.637 5.723 1.00 64.94 216 SER A CA 1
ATOM 1653 C C . SER A 1 216 ? 3.901 15.242 4.401 1.00 64.94 216 SER A C 1
ATOM 1655 O O . SER A 1 216 ? 4.820 14.746 3.757 1.00 64.94 216 SER A O 1
ATOM 1657 N N . GLY A 1 217 ? 3.245 16.305 3.927 1.00 55.53 217 GLY A N 1
ATOM 1658 C CA . GLY A 1 217 ? 3.607 16.903 2.640 1.00 55.53 217 GLY A CA 1
ATOM 1659 C C . GLY A 1 217 ? 2.925 18.230 2.330 1.00 55.53 217 GLY A C 1
ATOM 1660 O O . GLY A 1 217 ? 1.837 18.526 2.817 1.00 55.53 217 GLY A O 1
ATOM 1661 N N . THR A 1 218 ? 3.591 19.036 1.501 1.00 46.66 218 THR A N 1
ATOM 1662 C CA . THR A 1 218 ? 3.045 20.254 0.890 1.00 46.66 218 THR A CA 1
ATOM 1663 C C . THR A 1 218 ? 1.856 19.920 -0.025 1.00 46.66 218 THR A C 1
ATOM 1665 O O . THR A 1 218 ? 1.660 18.772 -0.424 1.00 46.66 218 THR A O 1
ATOM 1668 N N . SER A 1 219 ? 1.051 20.933 -0.353 1.00 51.66 219 SER A N 1
ATOM 1669 C CA . SER A 1 219 ? -0.309 20.859 -0.923 1.00 51.66 219 SER A CA 1
ATOM 1670 C C . SER A 1 219 ? -0.561 19.927 -2.121 1.00 51.66 219 SER A C 1
ATOM 1672 O O . SER A 1 219 ? -1.719 19.676 -2.423 1.00 51.66 219 SER A O 1
ATOM 1674 N N . ALA A 1 220 ? 0.464 19.426 -2.816 1.00 52.06 220 ALA A N 1
ATOM 1675 C CA . ALA A 1 220 ? 0.293 18.537 -3.967 1.00 52.06 220 ALA A CA 1
ATOM 1676 C C . ALA A 1 220 ? -0.095 17.096 -3.583 1.00 52.06 220 ALA A C 1
ATOM 1678 O O . ALA A 1 220 ? -0.861 16.476 -4.310 1.00 52.06 220 ALA A O 1
ATOM 1679 N N . ASN A 1 221 ? 0.391 16.585 -2.442 1.00 59.03 221 ASN A N 1
ATOM 1680 C CA . ASN A 1 221 ? 0.123 15.207 -2.007 1.00 59.03 221 ASN A CA 1
ATOM 1681 C C . ASN A 1 221 ? -0.689 15.124 -0.711 1.00 59.03 221 ASN A C 1
ATOM 1683 O O . ASN A 1 221 ? -1.074 14.025 -0.346 1.00 59.03 221 ASN A O 1
ATOM 1687 N N . ALA A 1 222 ? -0.962 16.248 -0.035 1.00 65.44 222 ALA A N 1
ATOM 1688 C CA . ALA A 1 222 ? -1.598 16.304 1.291 1.00 65.44 222 ALA A CA 1
ATOM 1689 C C . ALA A 1 222 ? -2.945 15.554 1.401 1.00 65.44 222 ALA A C 1
ATOM 1691 O O . ALA A 1 222 ? -3.323 15.128 2.492 1.00 65.44 222 ALA A O 1
ATOM 1692 N N . ASP A 1 223 ? -3.627 15.367 0.268 1.00 79.56 223 ASP A N 1
ATOM 1693 C CA . ASP A 1 223 ? -4.911 14.671 0.171 1.00 79.56 223 ASP A CA 1
ATOM 1694 C C . ASP A 1 223 ? -4.806 13.254 -0.429 1.00 79.56 223 ASP A C 1
ATOM 1696 O O . ASP A 1 223 ? -5.820 12.653 -0.774 1.00 79.56 223 ASP A O 1
ATOM 1700 N N . THR A 1 224 ? -3.596 12.714 -0.601 1.00 86.81 224 THR A N 1
ATOM 1701 C CA . THR A 1 224 ? -3.365 11.396 -1.217 1.00 86.81 224 THR A CA 1
ATOM 1702 C C . THR A 1 224 ? -3.280 10.304 -0.158 1.00 86.81 224 THR A C 1
ATOM 1704 O O . THR A 1 224 ? -2.553 10.430 0.823 1.00 86.81 224 THR A O 1
ATOM 1707 N N . TRP A 1 225 ? -3.976 9.192 -0.382 1.00 92.69 225 TRP A N 1
ATOM 1708 C CA . TRP A 1 225 ? -3.814 7.987 0.429 1.00 92.69 225 TRP A CA 1
ATOM 1709 C C . TRP A 1 225 ? -2.556 7.228 0.017 1.00 92.69 225 TRP A C 1
ATOM 1711 O O . TRP A 1 225 ? -2.275 7.095 -1.176 1.00 92.69 225 TRP A O 1
ATOM 1721 N N . ILE A 1 226 ? -1.847 6.648 0.984 1.00 94.44 226 ILE A N 1
ATOM 1722 C CA . ILE A 1 226 ? -0.820 5.638 0.697 1.00 94.44 226 ILE A CA 1
ATOM 1723 C C . ILE A 1 226 ? -1.263 4.319 1.318 1.00 94.44 226 ILE A C 1
ATOM 1725 O O . ILE A 1 226 ? -1.340 4.168 2.540 1.00 94.44 226 ILE A O 1
ATOM 1729 N N . ILE A 1 227 ? -1.572 3.369 0.441 1.00 97.50 227 ILE A N 1
ATOM 1730 C CA . ILE A 1 227 ? -1.945 1.995 0.756 1.00 97.50 227 ILE A CA 1
ATOM 1731 C C . ILE A 1 227 ? -0.642 1.218 0.970 1.00 97.50 227 ILE A C 1
ATOM 1733 O O . ILE A 1 227 ? -0.093 0.619 0.044 1.00 97.50 227 ILE A O 1
ATOM 1737 N N . GLY A 1 228 ? -0.108 1.349 2.186 1.00 96.12 228 GLY A N 1
ATOM 1738 C CA . GLY A 1 228 ? 1.189 0.812 2.591 1.00 96.12 228 GLY A CA 1
ATOM 1739 C C . GLY A 1 228 ? 1.135 -0.590 3.201 1.00 96.12 228 GLY A C 1
ATOM 1740 O O . GLY A 1 228 ? 0.144 -1.317 3.083 1.00 96.12 228 GLY A O 1
ATOM 1741 N N . GLY A 1 229 ? 2.212 -0.952 3.898 1.00 95.00 229 GLY A N 1
ATOM 1742 C CA . GLY A 1 229 ? 2.440 -2.257 4.519 1.00 95.00 229 GLY A CA 1
ATOM 1743 C C . GLY A 1 229 ? 1.280 -2.745 5.382 1.00 95.00 229 GLY A C 1
ATOM 1744 O O . GLY A 1 229 ? 0.898 -3.901 5.262 1.00 95.00 229 GLY A O 1
ATOM 1745 N N . THR A 1 230 ? 0.651 -1.874 6.170 1.00 96.38 230 THR A N 1
ATOM 1746 C CA . THR A 1 230 ? -0.545 -2.204 6.965 1.00 96.38 230 THR A CA 1
ATOM 1747 C C . THR A 1 230 ? -1.671 -2.839 6.141 1.00 96.38 230 THR A C 1
ATOM 1749 O O . THR A 1 230 ? -2.254 -3.837 6.549 1.00 96.38 230 THR A O 1
ATOM 1752 N N . PHE A 1 231 ? -1.949 -2.321 4.941 1.00 98.31 231 PHE A N 1
ATOM 1753 C CA . PHE A 1 231 ? -2.938 -2.921 4.040 1.00 98.31 231 PHE A CA 1
ATOM 1754 C C . PHE A 1 231 ? -2.351 -4.128 3.288 1.00 98.31 231 PHE A C 1
ATOM 1756 O O . PHE A 1 231 ? -2.982 -5.179 3.186 1.00 98.31 231 PHE A O 1
ATOM 1763 N N . LEU A 1 232 ? -1.118 -4.006 2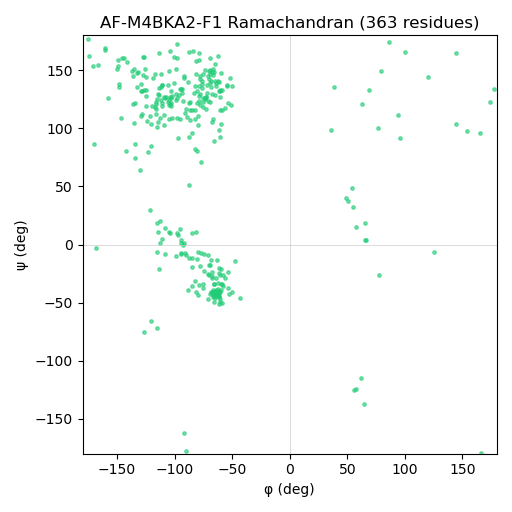.791 1.00 98.12 232 LEU A N 1
ATOM 1764 C CA . LEU A 1 232 ? -0.457 -5.025 1.962 1.00 98.12 232 LEU A CA 1
ATOM 1765 C C . LEU A 1 232 ? -0.065 -6.306 2.730 1.00 98.12 232 LEU A C 1
ATOM 1767 O O . LEU A 1 232 ? 0.155 -7.345 2.116 1.00 98.12 232 LEU A O 1
ATOM 1771 N N . LYS A 1 233 ? -0.011 -6.268 4.067 1.00 96.12 233 LYS A N 1
ATOM 1772 C CA . LYS A 1 233 ? 0.099 -7.453 4.939 1.00 96.12 233 LYS A CA 1
ATOM 1773 C C . LYS A 1 233 ? -1.196 -8.276 4.973 1.00 96.12 233 LYS A C 1
ATOM 1775 O O . LYS A 1 233 ? -1.161 -9.472 5.260 1.00 96.12 233 LYS A O 1
ATOM 1780 N N . VAL A 1 234 ? -2.348 -7.656 4.710 1.00 97.44 234 VAL A N 1
ATOM 1781 C CA . VAL A 1 234 ? -3.657 -8.334 4.706 1.00 97.44 234 VAL A CA 1
ATOM 1782 C C . VAL A 1 234 ? -3.979 -8.910 3.335 1.00 97.44 234 VAL A C 1
ATOM 1784 O O . VAL A 1 234 ? -4.521 -10.016 3.259 1.00 97.44 234 VAL A O 1
ATOM 1787 N N . PHE A 1 235 ? -3.635 -8.178 2.275 1.00 98.38 235 PHE A N 1
ATOM 1788 C CA . PHE A 1 235 ? -4.003 -8.495 0.899 1.00 98.38 235 PHE A CA 1
ATOM 1789 C C . PHE A 1 235 ? -2.767 -8.777 0.050 1.00 98.38 235 PHE A C 1
ATOM 1791 O O . PHE A 1 235 ? -1.940 -7.894 -0.172 1.00 98.38 235 PHE A O 1
ATOM 1798 N N . TYR A 1 236 ? -2.680 -9.998 -0.480 1.00 98.50 236 TYR A N 1
ATOM 1799 C CA . TYR A 1 236 ? -1.712 -10.322 -1.523 1.00 98.50 236 TYR A CA 1
ATOM 1800 C C . TYR A 1 236 ? -1.986 -9.430 -2.743 1.00 98.50 236 TYR A C 1
ATOM 1802 O O . TYR A 1 236 ? -3.143 -9.265 -3.137 1.00 98.50 236 TYR A O 1
ATOM 1810 N N . ALA A 1 237 ? -0.948 -8.814 -3.311 1.00 98.62 237 ALA A N 1
ATOM 1811 C CA . ALA A 1 237 ? -1.099 -7.806 -4.358 1.00 98.62 237 ALA A CA 1
ATOM 1812 C C . ALA A 1 237 ? -0.296 -8.171 -5.609 1.00 98.62 237 ALA A C 1
ATOM 1814 O O . ALA A 1 237 ? 0.885 -8.498 -5.519 1.00 98.62 237 ALA A O 1
ATOM 1815 N N . ARG A 1 238 ? -0.919 -8.067 -6.785 1.00 98.69 238 ARG A N 1
ATOM 1816 C CA . ARG A 1 238 ? -0.261 -8.123 -8.098 1.00 98.69 238 ARG A CA 1
ATOM 1817 C C . ARG A 1 238 ? -0.326 -6.754 -8.760 1.00 98.69 238 ARG A C 1
ATOM 1819 O O . ARG A 1 238 ? -1.374 -6.122 -8.781 1.00 98.69 238 ARG A O 1
ATOM 1826 N N . TYR A 1 239 ? 0.774 -6.343 -9.359 1.00 98.62 239 TYR A N 1
ATOM 1827 C CA . TYR A 1 239 ? 0.957 -5.096 -10.080 1.00 98.62 239 TYR A CA 1
ATOM 1828 C C . TYR A 1 239 ? 1.195 -5.438 -11.549 1.00 98.62 239 TYR A C 1
ATOM 1830 O O . TYR A 1 239 ? 2.260 -5.944 -11.903 1.00 98.62 239 TYR A O 1
ATOM 1838 N N . ASN A 1 240 ? 0.192 -5.212 -12.393 1.00 98.19 240 ASN A N 1
ATOM 1839 C CA . ASN A 1 240 ? 0.270 -5.440 -13.831 1.00 98.19 240 ASN A CA 1
ATOM 1840 C C . ASN A 1 240 ? 0.758 -4.160 -14.522 1.00 98.19 240 ASN A C 1
ATOM 1842 O O . ASN A 1 240 ? 0.117 -3.109 -14.426 1.00 98.19 240 ASN A O 1
ATOM 1846 N N . VAL A 1 241 ? 1.931 -4.225 -15.153 1.00 97.62 241 VAL A N 1
ATOM 1847 C CA . VAL A 1 241 ? 2.679 -3.047 -15.616 1.00 97.62 241 VAL A CA 1
ATOM 1848 C C . VAL A 1 241 ? 1.866 -2.242 -16.619 1.00 97.62 241 VAL A C 1
ATOM 1850 O O . VAL A 1 241 ? 1.426 -2.763 -17.635 1.00 97.62 241 VAL A O 1
ATOM 1853 N N . ASN A 1 242 ? 1.720 -0.943 -16.341 1.00 95.62 242 ASN A N 1
ATOM 1854 C CA . ASN A 1 242 ? 0.950 0.027 -17.126 1.00 95.62 242 ASN A CA 1
ATOM 1855 C C . ASN A 1 242 ? -0.572 -0.198 -17.155 1.00 95.62 242 ASN A C 1
ATOM 1857 O O . ASN A 1 242 ? -1.261 0.546 -17.851 1.00 95.62 242 ASN A O 1
ATOM 1861 N N . GLU A 1 243 ? -1.100 -1.179 -16.421 1.00 97.06 243 GLU A N 1
ATOM 1862 C CA . GLU A 1 243 ? -2.500 -1.595 -16.545 1.00 97.06 243 GLU A CA 1
ATOM 1863 C C . GLU A 1 243 ? -3.266 -1.446 -15.230 1.00 97.06 243 GLU A C 1
ATOM 1865 O O . GLU A 1 243 ? -4.181 -0.626 -15.135 1.00 97.06 243 GLU A O 1
ATOM 1870 N N . SER A 1 244 ? -2.907 -2.217 -14.201 1.00 98.12 244 SER A N 1
ATOM 1871 C CA . SER A 1 244 ? -3.762 -2.371 -13.020 1.00 98.12 244 SER A CA 1
ATOM 1872 C C . SER A 1 244 ? -3.027 -2.886 -11.785 1.00 98.12 244 SER A C 1
ATOM 1874 O O . SER A 1 244 ? -1.903 -3.390 -11.848 1.00 98.12 244 SER A O 1
ATOM 1876 N N . VAL A 1 245 ? -3.695 -2.786 -10.639 1.00 98.56 245 VAL A N 1
ATOM 1877 C CA . VAL A 1 245 ? -3.344 -3.493 -9.405 1.00 98.56 245 VAL A CA 1
ATOM 1878 C C . VAL A 1 245 ? -4.458 -4.491 -9.105 1.00 98.56 245 VAL A C 1
ATOM 1880 O O . VAL A 1 245 ? -5.634 -4.165 -9.207 1.00 98.56 245 VAL A O 1
ATOM 1883 N N . THR A 1 246 ? -4.108 -5.721 -8.751 1.00 98.75 246 THR A N 1
ATOM 1884 C CA . THR A 1 246 ? -5.054 -6.756 -8.326 1.00 98.75 246 THR A CA 1
ATOM 1885 C C . THR A 1 246 ? -4.793 -7.112 -6.874 1.00 98.75 246 THR A C 1
ATOM 1887 O O . THR A 1 246 ? -3.675 -7.498 -6.537 1.00 98.75 246 THR A O 1
ATOM 1890 N N . PHE A 1 247 ? -5.820 -7.024 -6.034 1.00 98.69 247 PHE A N 1
ATOM 1891 C CA . PHE A 1 247 ? -5.772 -7.518 -4.661 1.00 98.69 247 PHE A CA 1
ATOM 1892 C C . PHE A 1 247 ? -6.472 -8.867 -4.567 1.00 98.69 247 PHE A C 1
ATOM 1894 O O . PHE A 1 247 ? -7.533 -9.070 -5.154 1.00 98.69 247 PHE A O 1
ATOM 1901 N N . TYR A 1 248 ? -5.875 -9.776 -3.809 1.00 98.44 248 TYR A N 1
ATOM 1902 C CA . TYR A 1 248 ? -6.398 -11.106 -3.541 1.00 98.44 248 TYR A CA 1
ATOM 1903 C C . TYR A 1 248 ? -6.901 -11.147 -2.101 1.00 98.44 248 TYR A C 1
ATOM 1905 O O . TYR A 1 248 ? -6.177 -10.783 -1.168 1.00 98.44 248 TYR A O 1
ATOM 1913 N N . CYS A 1 249 ? -8.148 -11.563 -1.913 1.00 97.44 249 CYS A N 1
ATOM 1914 C CA . CYS A 1 249 ? -8.813 -11.524 -0.615 1.00 97.44 249 CYS A CA 1
ATOM 1915 C C . CYS A 1 249 ? -9.744 -12.719 -0.412 1.00 97.44 249 CYS A C 1
ATOM 1917 O O . CYS A 1 249 ? -10.173 -13.358 -1.368 1.00 97.44 249 CYS A O 1
ATOM 1919 N N . ASN A 1 250 ? -10.076 -12.997 0.848 1.00 95.62 250 ASN A N 1
ATOM 1920 C CA . ASN A 1 250 ? -11.105 -13.969 1.191 1.00 95.62 250 ASN A CA 1
ATOM 1921 C C . ASN A 1 250 ? -12.471 -13.284 1.089 1.00 95.62 250 ASN A C 1
ATOM 1923 O O . ASN A 1 250 ? -12.808 -12.433 1.922 1.00 95.62 250 ASN A O 1
ATOM 1927 N N . GLU A 1 251 ? -13.246 -13.631 0.062 1.00 92.75 251 GLU A N 1
ATOM 1928 C CA . GLU A 1 251 ? -14.569 -13.049 -0.156 1.00 92.75 251 GLU A CA 1
ATOM 1929 C C . GLU A 1 251 ? -15.511 -13.354 1.021 1.00 92.75 251 GLU A C 1
ATOM 1931 O O . GLU A 1 251 ? -15.505 -14.445 1.588 1.00 92.75 251 GLU A O 1
ATOM 1936 N N . ASN A 1 252 ? -16.320 -12.367 1.411 1.00 88.12 252 ASN A N 1
ATOM 1937 C CA . ASN A 1 252 ? -17.194 -12.374 2.590 1.00 88.12 252 ASN A CA 1
ATOM 1938 C C . ASN A 1 252 ? -16.463 -12.422 3.943 1.00 88.12 252 ASN A C 1
ATOM 1940 O O . ASN A 1 252 ? -17.118 -12.467 4.984 1.00 88.12 252 ASN A O 1
ATOM 1944 N N . SER A 1 253 ? -15.129 -12.370 3.945 1.00 91.44 253 SER A N 1
ATOM 1945 C CA . SER A 1 253 ? -14.311 -12.234 5.151 1.00 91.44 253 SER A CA 1
ATOM 1946 C C . SER A 1 253 ? -13.551 -10.910 5.142 1.00 91.44 253 SER A C 1
ATOM 1948 O O . SER A 1 253 ? -13.922 -9.986 5.862 1.00 91.44 253 SER A O 1
ATOM 1950 N N . THR A 1 254 ? -12.528 -10.782 4.294 1.00 94.38 254 THR A N 1
ATOM 1951 C CA . THR A 1 254 ? -11.678 -9.582 4.225 1.00 94.38 254 THR A CA 1
ATOM 1952 C C . THR A 1 254 ? -12.071 -8.636 3.095 1.00 94.38 254 THR A C 1
ATOM 1954 O O . THR A 1 254 ? -11.606 -7.498 3.058 1.00 94.38 254 THR A O 1
ATOM 1957 N N . CYS A 1 255 ? -12.959 -9.062 2.197 1.00 96.38 255 CYS A N 1
ATOM 1958 C CA . CYS A 1 255 ? -13.531 -8.212 1.160 1.00 96.38 255 CYS A CA 1
ATOM 1959 C C . CYS A 1 255 ? -14.953 -8.641 0.783 1.00 96.38 255 CYS A C 1
ATOM 1961 O O . CYS A 1 255 ? -15.344 -9.788 0.997 1.00 96.38 255 CYS A O 1
ATOM 1963 N N . THR A 1 256 ? -15.727 -7.733 0.196 1.00 94.31 256 THR A N 1
ATOM 1964 C CA . THR A 1 256 ? -17.024 -8.046 -0.418 1.00 94.31 256 THR A CA 1
ATOM 1965 C C . THR A 1 256 ? -17.172 -7.349 -1.764 1.00 94.31 256 THR A C 1
ATOM 1967 O O . THR A 1 256 ? -16.705 -6.225 -1.962 1.00 94.31 256 THR A O 1
ATOM 1970 N N . SER A 1 257 ? -17.845 -8.027 -2.694 1.00 89.75 257 SER A N 1
ATOM 1971 C CA . SER A 1 257 ? -18.285 -7.433 -3.952 1.00 89.75 257 SER A CA 1
ATOM 1972 C C . SER A 1 257 ? -19.515 -6.547 -3.729 1.00 89.75 257 SER A C 1
ATOM 1974 O O . SER A 1 257 ? -20.448 -6.910 -3.010 1.00 89.75 257 SER A O 1
ATOM 1976 N N . GLY A 1 258 ? -19.534 -5.387 -4.379 1.00 71.44 258 GLY A N 1
ATOM 1977 C CA . GLY A 1 258 ? -20.595 -4.390 -4.311 1.00 71.44 258 GLY A CA 1
ATOM 1978 C C . GLY A 1 258 ? -20.109 -3.034 -3.798 1.00 71.44 258 GLY A C 1
ATOM 1979 O O . GLY A 1 258 ? -19.287 -2.925 -2.901 1.00 71.44 258 GLY A O 1
ATOM 1980 N N . SER A 1 259 ? -20.681 -1.960 -4.342 1.00 57.09 259 SER A N 1
ATOM 1981 C CA . SER A 1 259 ? -20.366 -0.566 -3.989 1.00 57.09 259 SER A CA 1
ATOM 1982 C C . SER A 1 259 ? -21.066 -0.062 -2.718 1.00 57.09 259 SER A C 1
ATOM 1984 O O . SER A 1 259 ? -21.071 1.139 -2.442 1.00 57.09 259 SER A O 1
ATOM 1986 N N . LYS A 1 260 ? -21.695 -0.952 -1.940 1.00 51.06 260 LYS A N 1
ATOM 1987 C CA . LYS A 1 260 ? -22.389 -0.581 -0.705 1.00 51.06 260 LYS A CA 1
ATOM 1988 C C . LYS A 1 260 ? -21.523 -0.938 0.486 1.00 51.06 260 LYS A C 1
ATOM 1990 O O . LYS A 1 260 ? -21.406 -2.102 0.846 1.00 51.06 260 LYS A O 1
ATOM 1995 N N . ALA A 1 261 ? -20.996 0.097 1.127 1.00 47.44 261 ALA A N 1
ATOM 1996 C CA . ALA A 1 261 ? -20.463 0.015 2.471 1.00 47.44 261 ALA A CA 1
ATOM 1997 C C . ALA A 1 261 ? -21.611 -0.427 3.406 1.00 47.44 261 ALA A C 1
ATOM 1999 O O . ALA A 1 261 ? -22.467 0.367 3.801 1.00 47.44 261 ALA A O 1
ATOM 2000 N N . VAL A 1 262 ? -21.742 -1.737 3.628 1.00 41.00 262 VAL A N 1
ATOM 2001 C CA . VAL A 1 262 ? -22.720 -2.287 4.566 1.00 41.00 262 VAL A CA 1
ATOM 2002 C C . VAL A 1 262 ? -22.144 -2.083 5.960 1.00 41.00 262 VAL A C 1
ATOM 2004 O O . VAL A 1 262 ? -21.077 -2.610 6.269 1.00 41.00 262 VAL A O 1
ATOM 2007 N N . SER A 1 263 ? -22.858 -1.342 6.810 1.00 38.06 263 SER A N 1
ATOM 2008 C CA . SER A 1 263 ? -22.577 -1.311 8.244 1.00 38.06 263 SER A CA 1
ATOM 2009 C C . SER A 1 263 ? -22.714 -2.733 8.786 1.00 38.06 263 SER A C 1
ATOM 2011 O O . SER A 1 263 ? -23.827 -3.248 8.928 1.00 38.06 263 SER A O 1
ATOM 2013 N N . LEU A 1 264 ? -21.592 -3.391 9.046 1.00 38.22 264 LEU A N 1
ATOM 2014 C CA . LEU A 1 264 ? -21.571 -4.677 9.723 1.00 38.22 264 LEU A CA 1
ATOM 2015 C C . LEU A 1 264 ? -21.344 -4.419 11.217 1.00 38.22 264 LEU A C 1
ATOM 2017 O O . LEU A 1 264 ? -20.476 -3.615 11.566 1.00 38.22 264 LEU A O 1
ATOM 2021 N N . PRO A 1 265 ? -22.114 -5.063 12.109 1.00 31.94 265 PRO A N 1
ATOM 2022 C CA . PRO A 1 265 ? -21.875 -4.939 13.536 1.00 31.94 265 PRO A CA 1
ATOM 2023 C C . PRO A 1 265 ? -20.458 -5.432 13.883 1.00 31.94 265 PRO A C 1
ATOM 2025 O O . PRO A 1 265 ? -19.955 -6.348 13.224 1.00 31.94 265 PRO A O 1
ATOM 2028 N N . PRO A 1 266 ? -19.806 -4.840 14.903 1.00 33.44 266 PRO A N 1
ATOM 2029 C CA . PRO A 1 266 ? -18.502 -5.298 15.367 1.00 33.44 266 PRO A CA 1
ATOM 2030 C C . PRO A 1 266 ? -18.568 -6.787 15.714 1.00 33.44 266 PRO A C 1
ATOM 2032 O O . PRO A 1 266 ? -19.537 -7.233 16.335 1.00 33.44 266 PRO A O 1
ATOM 2035 N N . SER A 1 267 ? -17.551 -7.554 15.310 1.00 35.59 267 SER A N 1
ATOM 2036 C CA . SER A 1 267 ? -17.446 -8.965 15.678 1.00 35.59 267 SER A CA 1
ATOM 2037 C C . SER A 1 267 ? -17.474 -9.078 17.200 1.00 35.59 267 SER A C 1
ATOM 2039 O O . SER A 1 267 ? -16.609 -8.538 17.893 1.00 35.59 267 SER A O 1
ATOM 2041 N N . SER A 1 268 ? -18.491 -9.751 17.729 1.00 37.22 268 SER A N 1
ATOM 2042 C CA . SER A 1 268 ? -18.556 -10.083 19.143 1.00 37.22 268 SER A CA 1
ATOM 2043 C C . SER A 1 268 ? -17.455 -11.094 19.453 1.00 37.22 268 SER A C 1
ATOM 2045 O O . SER A 1 268 ? -17.594 -12.270 19.116 1.00 37.22 268 SER A O 1
ATOM 2047 N N . ASP A 1 269 ? -16.384 -10.652 20.107 1.00 35.66 269 ASP A N 1
ATOM 2048 C CA . ASP A 1 269 ? -15.513 -11.551 20.860 1.00 35.66 269 ASP A CA 1
ATOM 2049 C C . ASP A 1 269 ? -16.361 -12.192 21.965 1.00 35.66 269 ASP A C 1
ATOM 2051 O O . ASP A 1 269 ? -16.641 -11.594 23.004 1.00 35.66 269 ASP A O 1
ATOM 2055 N N . THR A 1 270 ? -16.839 -13.411 21.725 1.00 34.47 270 THR A N 1
ATOM 2056 C CA . THR A 1 270 ? -17.474 -14.231 22.755 1.00 34.47 270 THR A CA 1
ATOM 2057 C C . THR A 1 270 ? -16.392 -14.898 23.594 1.00 34.47 270 THR A C 1
ATOM 2059 O O . THR A 1 270 ? -16.093 -16.078 23.410 1.00 34.47 270 THR A O 1
ATOM 2062 N N . SER A 1 271 ? -15.821 -14.169 24.550 1.00 37.88 271 SER A N 1
ATOM 2063 C CA . SER A 1 271 ? -15.255 -14.804 25.738 1.00 37.88 271 SER A CA 1
ATOM 2064 C C . SER A 1 271 ? -16.411 -15.122 26.685 1.00 37.88 271 SER A C 1
ATOM 2066 O O . SER A 1 271 ? -16.988 -14.234 27.311 1.00 37.88 271 SER A O 1
ATOM 2068 N N . ARG A 1 272 ? -16.794 -16.401 26.721 1.00 33.28 272 ARG A N 1
ATOM 2069 C CA . ARG A 1 272 ? -17.674 -16.969 27.745 1.00 33.28 272 ARG A CA 1
ATOM 2070 C C . ARG A 1 272 ? -17.023 -16.754 29.109 1.00 33.28 272 ARG A C 1
ATOM 2072 O O . ARG A 1 272 ? -15.958 -17.313 29.351 1.00 33.28 272 ARG A O 1
ATOM 2079 N N . ASP A 1 273 ? -17.672 -15.971 29.960 1.00 32.97 273 ASP A N 1
ATOM 2080 C CA . ASP A 1 273 ? -17.324 -15.846 31.370 1.00 32.97 273 ASP A CA 1
ATOM 2081 C C . ASP A 1 273 ? -18.433 -16.531 32.179 1.00 32.97 273 ASP A C 1
ATOM 2083 O O . ASP A 1 273 ? -19.555 -16.032 32.291 1.00 32.97 273 ASP A O 1
ATOM 2087 N N . ASP A 1 274 ? -18.135 -17.740 32.650 1.00 36.53 274 ASP A N 1
ATOM 2088 C CA . ASP A 1 274 ? -18.922 -18.459 33.646 1.00 36.53 274 ASP A CA 1
ATOM 2089 C C . ASP A 1 274 ? -18.277 -18.180 35.003 1.00 36.53 274 ASP A C 1
ATOM 2091 O O . ASP A 1 274 ? -17.201 -18.710 35.277 1.00 36.53 274 ASP A O 1
ATOM 2095 N N . SER A 1 275 ? -18.930 -17.376 35.852 1.00 35.94 275 SER A N 1
ATOM 2096 C CA . SER A 1 275 ? -19.144 -17.648 37.289 1.00 35.94 275 SER A CA 1
ATOM 2097 C C . SER A 1 275 ? -19.802 -16.461 38.004 1.00 35.94 275 SER A C 1
ATOM 2099 O O . SER A 1 275 ? -19.297 -15.342 38.026 1.00 35.94 275 SER A O 1
ATOM 2101 N N . ARG A 1 276 ? -20.951 -16.739 38.627 1.00 34.62 276 ARG A N 1
ATOM 2102 C CA . ARG A 1 276 ? -21.749 -15.848 39.482 1.00 34.62 276 ARG A CA 1
ATOM 2103 C C . ARG A 1 276 ? -21.359 -15.974 40.963 1.00 34.62 276 ARG A C 1
ATOM 2105 O O . ARG A 1 276 ? -21.258 -17.098 41.440 1.00 34.62 276 ARG A O 1
ATOM 2112 N N . GLY A 1 277 ? -21.385 -14.828 41.661 1.00 33.19 277 GLY A N 1
ATOM 2113 C CA . GLY A 1 277 ? -21.835 -14.635 43.061 1.00 33.19 277 GLY A CA 1
ATOM 2114 C C . GLY A 1 277 ? -20.852 -15.029 44.178 1.00 33.19 277 GLY A C 1
ATOM 2115 O O . GLY A 1 277 ? -20.091 -15.967 44.017 1.00 33.19 277 GLY A O 1
ATOM 2116 N N . ASP A 1 278 ? -20.818 -14.422 45.368 1.00 32.75 278 ASP A N 1
ATOM 2117 C CA . ASP A 1 278 ? -21.607 -13.361 46.018 1.00 32.75 278 ASP A CA 1
ATOM 2118 C C . ASP A 1 278 ? -20.939 -13.030 47.392 1.00 32.75 278 ASP A C 1
ATOM 2120 O O . ASP A 1 278 ? -20.205 -13.867 47.916 1.00 32.75 278 ASP A O 1
ATOM 2124 N N . GLY A 1 279 ? -21.236 -11.872 48.008 1.00 31.22 279 GLY A N 1
ATOM 2125 C CA . GLY A 1 279 ? -21.345 -11.742 49.485 1.00 31.22 279 GLY A CA 1
ATOM 2126 C C . GLY A 1 279 ? -20.178 -11.257 50.391 1.00 31.22 279 GLY A C 1
ATOM 2127 O O . GLY A 1 279 ? -19.439 -12.055 50.947 1.00 31.22 279 GLY A O 1
ATOM 2128 N N . LEU A 1 280 ? -20.131 -9.935 50.631 1.00 29.31 280 LEU A N 1
ATOM 2129 C CA . LEU A 1 280 ? -20.198 -9.165 51.912 1.00 29.31 280 LEU A CA 1
ATOM 2130 C C . LEU A 1 280 ? -19.534 -9.602 53.265 1.00 29.31 280 LEU A C 1
ATOM 2132 O O . LEU A 1 280 ? -19.816 -10.658 53.813 1.00 29.31 280 LEU A O 1
ATOM 2136 N N . TYR A 1 281 ? -18.894 -8.584 53.888 1.00 28.53 281 TYR A N 1
ATOM 2137 C CA . TYR A 1 281 ? -18.740 -8.201 55.325 1.00 28.53 281 TYR A CA 1
ATOM 2138 C C . TYR A 1 281 ? -17.916 -9.021 56.349 1.00 28.53 281 TYR A C 1
ATOM 2140 O O . TYR A 1 281 ? -18.179 -10.189 56.602 1.00 28.53 281 TYR A O 1
ATOM 2148 N N . GLY A 1 282 ? -17.079 -8.296 57.122 1.00 29.02 282 GLY A N 1
ATOM 2149 C CA . GLY A 1 282 ? -16.762 -8.633 58.523 1.00 29.02 282 GLY A CA 1
ATOM 2150 C C . GLY A 1 282 ? -15.407 -8.141 59.062 1.00 29.02 282 GLY A C 1
ATOM 2151 O O . GLY A 1 282 ? -14.400 -8.814 58.887 1.00 29.02 282 GLY A O 1
ATOM 2152 N N . ASN A 1 283 ? -15.397 -7.011 59.781 1.00 32.81 283 ASN A N 1
ATOM 2153 C CA . ASN A 1 283 ? -14.305 -6.589 60.677 1.00 32.81 283 ASN A CA 1
ATOM 2154 C C . ASN A 1 283 ? -14.222 -7.499 61.919 1.00 32.81 283 ASN A C 1
ATOM 2156 O O . ASN A 1 283 ? -15.269 -7.846 62.464 1.00 32.81 283 ASN A O 1
ATOM 2160 N N . ASN A 1 284 ? -13.014 -7.743 62.451 1.00 31.98 284 ASN A N 1
ATOM 2161 C CA . ASN A 1 284 ? -12.741 -7.557 63.884 1.00 31.98 284 ASN A CA 1
ATOM 2162 C C . ASN A 1 284 ? -11.245 -7.559 64.253 1.00 31.98 284 ASN A C 1
ATOM 2164 O O . ASN A 1 284 ? -10.395 -8.109 63.563 1.00 31.98 284 ASN A O 1
ATOM 2168 N N . ASP A 1 285 ? -11.020 -6.873 65.367 1.00 32.66 285 ASP A N 1
ATOM 2169 C CA . ASP A 1 285 ? -9.818 -6.304 65.974 1.00 32.66 285 ASP A CA 1
ATOM 2170 C C . ASP A 1 285 ? -8.995 -7.300 66.827 1.00 32.66 285 ASP A C 1
ATOM 2172 O O . ASP A 1 285 ? -9.517 -8.339 67.238 1.00 32.66 285 ASP A O 1
ATOM 2176 N N . GLY A 1 286 ? -7.751 -6.935 67.184 1.00 29.70 286 GLY A N 1
ATOM 2177 C CA . GLY A 1 286 ? -7.073 -7.488 68.368 1.00 29.70 286 GLY A CA 1
ATOM 2178 C C . GLY A 1 286 ? -5.553 -7.729 68.307 1.00 29.70 286 GLY A C 1
ATOM 2179 O O . GLY A 1 286 ? -5.106 -8.781 67.868 1.00 29.70 286 GLY A O 1
ATOM 2180 N N . GLY A 1 287 ? -4.784 -6.838 68.947 1.00 29.31 287 GLY A N 1
ATOM 2181 C CA . GLY A 1 287 ? -3.854 -7.244 70.020 1.00 29.31 287 GLY A CA 1
ATOM 2182 C C . GLY A 1 287 ? -2.377 -7.543 69.696 1.00 29.31 287 GLY A C 1
ATOM 2183 O O . GLY A 1 287 ? -2.022 -8.578 69.152 1.00 29.31 287 GLY A O 1
ATOM 2184 N N . ILE A 1 288 ? -1.509 -6.655 70.186 1.00 39.78 288 ILE A N 1
ATOM 2185 C CA . ILE 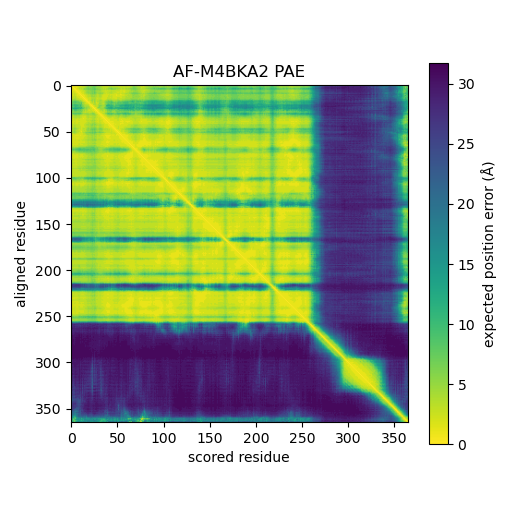A 1 288 ? -0.033 -6.644 70.164 1.00 39.78 288 ILE A CA 1
ATOM 2186 C C . ILE A 1 288 ? 0.591 -7.723 71.077 1.00 39.78 288 ILE A C 1
ATOM 2188 O O . ILE A 1 288 ? 0.171 -7.832 72.222 1.00 39.78 288 ILE A O 1
ATOM 2192 N N . THR A 1 289 ? 1.699 -8.367 70.669 1.00 29.84 289 THR A N 1
ATOM 2193 C CA . THR A 1 289 ? 2.896 -8.557 71.531 1.00 29.84 289 THR A CA 1
ATOM 2194 C C . THR A 1 289 ? 4.183 -8.573 70.695 1.00 29.84 289 THR A C 1
ATOM 2196 O O . THR A 1 289 ? 4.238 -9.141 69.609 1.00 29.84 289 THR A O 1
ATOM 2199 N N . SER A 1 290 ? 5.222 -7.905 71.198 1.00 38.06 290 SER A N 1
ATOM 2200 C CA . SER A 1 290 ? 6.567 -7.847 70.627 1.00 38.06 290 SER A CA 1
ATOM 2201 C C . SER A 1 290 ? 7.461 -8.949 71.204 1.00 38.06 290 SER A C 1
ATOM 2203 O O . SER A 1 290 ? 7.404 -9.224 72.403 1.00 38.06 290 SER A O 1
ATOM 2205 N N . ARG A 1 291 ? 8.372 -9.507 70.393 1.00 31.23 291 ARG A N 1
ATOM 2206 C CA . ARG A 1 291 ? 9.706 -9.909 70.869 1.00 31.23 291 ARG A CA 1
ATOM 2207 C C . ARG A 1 291 ? 10.704 -10.004 69.712 1.00 31.23 291 ARG A C 1
ATOM 2209 O O . ARG A 1 291 ? 10.456 -10.660 68.711 1.00 31.23 291 ARG A O 1
ATOM 2216 N N . SER A 1 292 ? 11.806 -9.286 69.886 1.00 40.50 292 SER A N 1
ATOM 2217 C CA . SER A 1 292 ? 13.001 -9.259 69.045 1.00 40.50 292 SER A CA 1
ATOM 2218 C C . SER A 1 292 ? 13.774 -10.575 69.146 1.00 40.50 292 SER A C 1
ATOM 2220 O O . SER A 1 292 ? 13.991 -11.033 70.263 1.00 40.50 292 SER A O 1
ATOM 2222 N N . ASP A 1 293 ? 14.281 -11.082 68.020 1.00 42.44 293 ASP A N 1
ATOM 2223 C CA . ASP A 1 293 ? 15.629 -11.658 67.959 1.00 42.44 293 ASP A CA 1
ATOM 2224 C C . ASP A 1 293 ? 16.240 -11.379 66.579 1.00 42.44 293 ASP A C 1
ATOM 2226 O O . ASP A 1 293 ? 15.792 -11.861 65.539 1.00 42.44 293 ASP A O 1
ATOM 2230 N N . GLY A 1 294 ? 17.226 -10.483 66.572 1.00 52.06 294 GLY A N 1
ATOM 2231 C CA . GLY A 1 294 ? 17.981 -10.094 65.393 1.00 52.06 294 GLY A CA 1
ATOM 2232 C C . GLY A 1 294 ? 19.192 -11.000 65.229 1.00 52.06 294 GLY A C 1
ATOM 2233 O O . GLY A 1 294 ? 20.130 -10.892 66.009 1.00 52.06 294 GLY A O 1
ATOM 2234 N N . ASN A 1 295 ? 19.165 -11.858 64.205 1.00 53.59 295 ASN A N 1
ATOM 2235 C CA . ASN A 1 295 ? 20.362 -12.258 63.449 1.00 53.59 295 ASN A CA 1
ATOM 2236 C C . ASN A 1 295 ? 20.089 -13.021 62.132 1.00 53.59 295 ASN A C 1
ATOM 2238 O O . ASN A 1 295 ? 21.033 -13.264 61.383 1.00 53.59 295 ASN A O 1
ATOM 2242 N N . ASP A 1 296 ? 18.835 -13.322 61.773 1.00 58.03 296 ASP A N 1
ATOM 2243 C CA . ASP A 1 296 ? 18.542 -14.198 60.618 1.00 58.03 296 ASP A CA 1
ATOM 2244 C C . ASP A 1 296 ? 18.277 -13.487 59.277 1.00 58.03 296 ASP A C 1
ATOM 2246 O O . ASP A 1 296 ? 18.197 -14.124 58.227 1.00 58.03 296 ASP A O 1
ATOM 2250 N N . HIS A 1 297 ? 18.185 -12.155 59.254 1.00 58.78 297 HIS A N 1
ATOM 2251 C CA . HIS A 1 297 ? 17.850 -11.439 58.015 1.00 58.78 297 HIS A CA 1
ATOM 2252 C C . HIS A 1 297 ? 19.052 -11.208 57.086 1.00 58.78 297 HIS A C 1
ATOM 2254 O O . HIS A 1 297 ? 18.897 -11.196 55.864 1.00 58.78 297 HIS A O 1
ATOM 2260 N N . LEU A 1 298 ? 20.258 -11.043 57.636 1.00 57.53 298 LEU A N 1
ATOM 2261 C CA . LEU A 1 298 ? 21.451 -10.742 56.837 1.00 57.53 298 LEU A CA 1
ATOM 2262 C C . LEU A 1 298 ? 21.962 -11.983 56.090 1.00 57.53 298 LEU A C 1
ATOM 2264 O O . LEU A 1 298 ? 22.369 -11.883 54.935 1.00 57.53 298 LEU A O 1
ATOM 2268 N N . THR A 1 299 ? 21.892 -13.156 56.723 1.00 58.00 299 THR A N 1
ATOM 2269 C CA . THR A 1 299 ? 22.297 -14.447 56.145 1.00 58.00 299 THR A CA 1
ATOM 2270 C C . THR A 1 299 ? 21.366 -14.872 55.010 1.00 58.00 299 THR A C 1
ATOM 2272 O O . THR A 1 299 ? 21.842 -15.301 53.958 1.00 58.00 299 THR A O 1
ATOM 2275 N N . MET A 1 300 ? 20.055 -14.667 55.168 1.00 66.44 300 MET A N 1
ATOM 2276 C CA . MET A 1 300 ? 19.066 -14.932 54.120 1.00 66.44 300 MET A CA 1
ATOM 2277 C C . MET A 1 300 ? 19.235 -13.992 52.916 1.00 66.44 300 MET A C 1
ATOM 2279 O O . MET A 1 300 ? 19.218 -14.446 51.772 1.00 66.44 300 MET A O 1
ATOM 2283 N N . ILE A 1 301 ? 19.465 -12.694 53.147 1.00 70.75 301 ILE A N 1
ATOM 2284 C CA . ILE A 1 301 ? 19.691 -11.721 52.065 1.00 70.75 301 ILE A CA 1
ATOM 2285 C C . ILE A 1 301 ? 20.994 -12.030 51.311 1.00 70.75 301 ILE A C 1
ATOM 2287 O O . ILE A 1 301 ? 20.997 -12.032 50.080 1.00 70.75 301 ILE A O 1
ATOM 2291 N N . LEU A 1 302 ? 22.084 -12.359 52.014 1.00 70.12 302 LEU A N 1
ATOM 2292 C CA . LEU A 1 302 ? 23.349 -12.763 51.387 1.00 70.12 302 LEU A CA 1
ATOM 2293 C C . LEU A 1 302 ? 23.193 -14.021 50.523 1.00 70.12 302 LEU A C 1
ATOM 2295 O O . LEU A 1 302 ? 23.735 -14.061 49.419 1.00 70.12 302 LEU A O 1
ATOM 2299 N N . ALA A 1 303 ? 22.424 -15.013 50.978 1.00 72.38 303 ALA A N 1
ATOM 2300 C CA . ALA A 1 303 ? 22.160 -16.229 50.211 1.00 72.38 303 ALA A CA 1
ATOM 2301 C C . ALA A 1 303 ? 21.365 -15.950 48.922 1.00 72.38 303 ALA A C 1
ATOM 2303 O O . ALA A 1 303 ? 21.703 -16.486 47.866 1.00 72.38 303 ALA A O 1
ATOM 2304 N N . ILE A 1 304 ? 20.358 -15.070 48.978 1.00 78.94 304 ILE A N 1
ATOM 2305 C CA . ILE A 1 304 ? 19.563 -14.676 47.803 1.00 78.94 304 ILE A CA 1
ATOM 2306 C C . ILE A 1 304 ? 20.426 -13.905 46.797 1.00 78.94 304 ILE A C 1
ATOM 2308 O O . ILE A 1 304 ? 20.404 -14.208 45.604 1.00 78.94 304 ILE A O 1
ATOM 2312 N N . VAL A 1 305 ? 21.234 -12.948 47.263 1.00 82.00 305 VAL A N 1
ATOM 2313 C CA . VAL A 1 305 ? 22.116 -12.153 46.392 1.00 82.00 305 VAL A CA 1
ATOM 2314 C C . VAL A 1 305 ? 23.184 -13.033 45.736 1.00 82.00 305 VAL A C 1
ATOM 2316 O O . VAL A 1 305 ? 23.419 -12.911 44.533 1.00 82.00 305 VAL A O 1
ATOM 2319 N N . LEU A 1 306 ? 23.784 -13.969 46.480 1.00 80.19 306 LEU A N 1
ATOM 2320 C CA . LEU A 1 306 ? 24.720 -14.953 45.925 1.00 80.19 306 LEU A CA 1
ATOM 2321 C C . LEU A 1 306 ? 24.041 -15.865 44.894 1.00 80.19 306 LEU A C 1
ATOM 2323 O O . LEU A 1 306 ? 24.621 -16.123 43.840 1.00 80.19 306 LEU A O 1
ATOM 2327 N N . GLY A 1 307 ? 22.803 -16.297 45.147 1.00 83.69 307 GLY A N 1
ATOM 2328 C CA . GLY A 1 307 ? 22.018 -17.092 44.199 1.00 83.69 307 GLY A CA 1
ATOM 2329 C C . GLY A 1 307 ? 21.753 -16.357 42.882 1.00 83.69 307 GLY A C 1
ATOM 2330 O O . GLY A 1 307 ? 21.972 -16.919 41.808 1.00 83.69 307 GLY A O 1
ATOM 2331 N N . ILE A 1 308 ? 21.364 -15.080 42.947 1.00 84.50 308 ILE A N 1
ATOM 2332 C CA . ILE A 1 308 ? 21.123 -14.241 41.761 1.00 84.50 308 ILE A CA 1
ATOM 2333 C C . ILE A 1 308 ? 22.424 -13.999 40.984 1.00 84.50 308 ILE A C 1
ATOM 2335 O O . ILE A 1 308 ? 22.433 -14.082 39.755 1.00 84.50 308 ILE A O 1
ATOM 2339 N N . LEU A 1 309 ? 23.539 -13.750 41.677 1.00 84.44 309 LEU A N 1
ATOM 2340 C CA . LEU A 1 309 ? 24.842 -13.545 41.037 1.00 84.44 309 LEU A CA 1
ATOM 2341 C C . LEU A 1 309 ? 25.324 -14.801 40.303 1.00 84.44 309 LEU A C 1
ATOM 2343 O O . LEU A 1 309 ? 25.792 -14.700 39.169 1.00 84.44 309 LEU A O 1
ATOM 2347 N N . VAL A 1 310 ? 25.159 -15.986 40.897 1.00 86.31 310 VAL A N 1
ATOM 2348 C CA . VAL A 1 310 ? 25.485 -17.264 40.242 1.00 86.31 310 VAL A CA 1
ATOM 2349 C C . VAL A 1 310 ? 24.566 -17.511 39.041 1.00 86.31 310 VAL A C 1
ATOM 2351 O O . VAL A 1 310 ? 25.038 -17.916 37.977 1.00 86.31 310 VAL A O 1
ATOM 2354 N N . PHE A 1 311 ? 23.274 -17.201 39.154 1.00 83.06 311 PHE A N 1
ATOM 2355 C CA . PHE A 1 311 ? 22.327 -17.327 38.046 1.00 83.06 311 PHE A CA 1
ATOM 2356 C C . PHE A 1 311 ? 22.685 -16.407 36.865 1.00 83.06 311 PHE A C 1
ATOM 2358 O O . PHE A 1 311 ? 22.753 -16.861 35.724 1.00 83.06 311 PHE A O 1
ATOM 2365 N N . ILE A 1 312 ? 23.037 -15.144 37.120 1.00 81.69 312 ILE A N 1
ATOM 2366 C CA . ILE A 1 312 ? 23.502 -14.233 36.062 1.00 81.69 312 ILE A CA 1
ATOM 2367 C C . ILE A 1 312 ? 24.818 -14.719 35.443 1.00 81.69 312 ILE A C 1
ATOM 2369 O O . ILE A 1 312 ? 24.959 -14.707 34.217 1.00 81.69 312 ILE A O 1
ATOM 2373 N N . LEU A 1 313 ? 25.766 -15.201 36.253 1.00 84.00 313 LEU A N 1
ATOM 2374 C CA . LEU A 1 313 ? 27.041 -15.712 35.747 1.00 84.00 313 LEU A CA 1
ATOM 2375 C C . LEU A 1 313 ? 26.836 -16.928 34.828 1.00 84.00 313 LEU A C 1
ATOM 2377 O O . LEU A 1 313 ? 27.458 -17.018 33.770 1.00 84.00 313 LEU A O 1
ATOM 2381 N N . THR A 1 314 ? 25.926 -17.838 35.188 1.00 82.56 314 THR A N 1
ATOM 2382 C CA . THR A 1 314 ? 25.605 -19.013 34.361 1.00 82.56 314 THR A CA 1
ATOM 2383 C C . THR A 1 314 ? 24.942 -18.626 33.038 1.00 82.56 314 THR A C 1
ATOM 2385 O O . THR A 1 314 ? 25.358 -19.131 31.995 1.00 82.56 314 THR A O 1
ATOM 2388 N N . ILE A 1 315 ? 24.010 -17.666 33.027 1.00 81.38 315 ILE A N 1
ATOM 2389 C CA . ILE A 1 315 ? 23.402 -17.148 31.787 1.00 81.38 315 ILE A CA 1
ATOM 2390 C C . ILE A 1 315 ? 24.455 -16.514 30.872 1.00 81.38 315 ILE A C 1
ATOM 2392 O O . ILE A 1 315 ? 24.440 -16.747 29.658 1.00 81.38 315 ILE A O 1
ATOM 2396 N N . LEU A 1 316 ? 25.393 -15.742 31.428 1.00 80.25 316 LEU A N 1
ATOM 2397 C CA . LEU A 1 316 ? 26.467 -15.114 30.655 1.00 80.25 316 LEU A CA 1
ATOM 2398 C C . LEU A 1 316 ? 27.414 -16.154 30.045 1.00 80.25 316 LEU A C 1
ATOM 2400 O O . LEU A 1 316 ? 27.759 -16.047 28.867 1.00 80.25 316 LEU A O 1
ATOM 2404 N N . VAL A 1 317 ? 27.786 -17.191 30.801 1.00 86.00 317 VAL A N 1
ATOM 2405 C CA . VAL A 1 317 ? 28.635 -18.287 30.308 1.00 86.00 317 VAL A CA 1
ATOM 2406 C C . VAL A 1 317 ? 27.926 -19.080 29.209 1.00 86.00 317 VAL A C 1
ATOM 2408 O O . VAL A 1 317 ? 28.515 -19.307 28.151 1.00 86.00 317 VAL A O 1
ATOM 2411 N N . VAL A 1 318 ? 26.651 -19.434 29.396 1.00 83.62 318 VAL A N 1
ATOM 2412 C CA . VAL A 1 318 ? 25.843 -20.144 28.388 1.00 83.62 318 VAL A CA 1
ATOM 2413 C C . VAL A 1 318 ? 25.682 -19.298 27.123 1.00 83.62 318 VAL A C 1
ATOM 2415 O O . VAL A 1 318 ? 25.879 -19.800 26.017 1.00 83.62 318 VAL A O 1
ATOM 2418 N N . SER A 1 319 ? 25.431 -17.996 27.265 1.00 70.19 319 SER A N 1
ATOM 2419 C CA . SER A 1 319 ? 25.322 -17.060 26.138 1.00 70.19 319 SER A CA 1
ATOM 2420 C C . SER A 1 319 ? 26.643 -16.909 25.379 1.00 70.19 319 SER A C 1
ATOM 2422 O O . SER A 1 319 ? 26.652 -16.877 24.146 1.00 70.19 319 SER A O 1
ATOM 2424 N N . CYS A 1 320 ? 27.776 -16.860 26.086 1.00 75.12 320 CYS A N 1
ATOM 2425 C CA . CYS A 1 320 ? 29.105 -16.846 25.474 1.00 75.12 320 CYS A CA 1
ATOM 2426 C C . CYS A 1 320 ? 29.404 -18.152 24.731 1.00 75.12 320 CYS A C 1
ATOM 2428 O O . CYS A 1 320 ? 29.863 -18.110 23.589 1.00 75.12 320 CYS A O 1
ATOM 2430 N N . LEU A 1 321 ? 29.093 -19.308 25.324 1.00 73.00 321 LEU A N 1
ATOM 2431 C CA . LEU A 1 321 ? 29.261 -20.613 24.682 1.00 73.00 321 LEU A CA 1
ATOM 2432 C C . LEU A 1 321 ? 28.389 -20.734 23.428 1.00 73.00 321 LEU A C 1
ATOM 2434 O O . LEU A 1 321 ? 28.888 -21.144 22.380 1.00 73.00 321 LEU A O 1
ATOM 2438 N N . PHE A 1 322 ? 27.134 -20.285 23.485 1.00 71.75 322 PHE A N 1
ATOM 2439 C CA . PHE A 1 322 ? 26.232 -20.280 22.334 1.00 71.75 322 PHE A CA 1
ATOM 2440 C C . PHE A 1 322 ? 26.745 -19.360 21.216 1.00 71.75 322 PHE A C 1
ATOM 2442 O O . PHE A 1 322 ? 26.804 -19.764 20.054 1.00 71.75 322 PHE A O 1
ATOM 2449 N N . ARG A 1 323 ? 27.231 -18.155 21.551 1.00 65.94 323 ARG A N 1
ATOM 2450 C CA . ARG A 1 323 ? 27.864 -17.239 20.581 1.00 65.94 323 ARG A CA 1
ATOM 2451 C C . ARG A 1 323 ? 29.136 -17.830 19.965 1.00 65.94 323 ARG A C 1
ATOM 2453 O O . ARG A 1 323 ? 29.351 -17.667 18.763 1.00 65.94 323 ARG A O 1
ATOM 2460 N N . CYS A 1 324 ? 29.953 -18.544 20.737 1.00 65.69 324 CYS A N 1
ATOM 2461 C CA . CYS A 1 324 ? 31.147 -19.234 20.241 1.00 65.69 324 CYS A CA 1
ATOM 2462 C C . CYS A 1 324 ? 30.800 -20.405 19.307 1.00 65.69 324 CYS A C 1
ATOM 2464 O O . CYS A 1 324 ? 31.427 -20.556 18.256 1.00 65.69 324 CYS A O 1
ATOM 2466 N N . ILE A 1 325 ? 29.772 -21.192 19.636 1.00 67.81 325 ILE A N 1
ATOM 2467 C CA . ILE A 1 325 ? 29.285 -22.301 18.800 1.00 67.81 325 ILE A CA 1
ATOM 2468 C C . ILE A 1 325 ? 28.685 -21.767 17.490 1.00 67.81 325 ILE A C 1
ATOM 2470 O O . ILE A 1 325 ? 29.006 -22.279 16.416 1.00 67.81 325 ILE A O 1
ATOM 2474 N N . CYS A 1 326 ? 27.894 -20.691 17.543 1.00 58.12 326 CYS A N 1
ATOM 2475 C CA . CYS A 1 326 ? 27.351 -20.032 16.352 1.00 58.12 326 CYS A CA 1
ATOM 2476 C C . CYS A 1 326 ? 28.451 -19.431 15.464 1.00 58.12 326 CYS A C 1
ATOM 2478 O O . CYS A 1 326 ? 28.382 -19.556 14.242 1.00 58.12 326 CYS A O 1
ATOM 2480 N N . ARG A 1 327 ? 29.503 -18.839 16.050 1.00 60.66 327 ARG A N 1
ATOM 2481 C CA . ARG A 1 327 ? 30.671 -18.351 15.293 1.00 60.66 327 ARG A CA 1
ATOM 2482 C C . ARG A 1 327 ? 31.423 -19.485 14.594 1.00 60.66 327 ARG A C 1
ATOM 2484 O O . ARG A 1 327 ? 31.761 -19.334 13.424 1.00 60.66 327 ARG A O 1
ATOM 2491 N N . ARG A 1 328 ? 31.618 -20.632 15.257 1.00 53.41 328 ARG A N 1
ATOM 2492 C CA . ARG A 1 328 ? 32.245 -21.817 14.640 1.00 53.41 328 ARG A CA 1
ATOM 2493 C C . ARG A 1 328 ? 31.405 -22.400 13.498 1.00 53.41 328 ARG A C 1
ATOM 2495 O O . ARG A 1 328 ? 31.966 -22.712 12.455 1.00 53.41 328 ARG A O 1
ATOM 2502 N N . LYS A 1 329 ? 30.073 -22.461 13.640 1.00 50.12 329 LYS A N 1
ATOM 2503 C CA . LYS A 1 329 ? 29.163 -22.909 12.562 1.00 50.12 329 LYS A CA 1
ATOM 2504 C C . LYS A 1 329 ? 29.101 -21.950 11.364 1.00 50.12 329 LYS A C 1
ATOM 2506 O O . LYS A 1 329 ? 28.818 -22.393 10.256 1.00 50.12 329 LYS A O 1
ATOM 2511 N N . ARG A 1 330 ? 29.354 -20.649 11.560 1.00 50.47 330 ARG A N 1
ATOM 2512 C CA . ARG A 1 330 ? 29.398 -19.659 10.464 1.00 50.47 330 ARG A CA 1
ATOM 2513 C C . ARG A 1 330 ? 30.717 -19.712 9.690 1.00 50.47 330 ARG A C 1
ATOM 2515 O O . ARG A 1 330 ? 30.696 -19.553 8.476 1.00 50.47 330 ARG A O 1
ATOM 2522 N N . ALA A 1 331 ? 31.831 -19.994 10.371 1.00 49.19 331 ALA A N 1
ATOM 2523 C CA . ALA A 1 331 ? 33.138 -20.159 9.734 1.00 49.19 331 ALA A CA 1
ATOM 2524 C C . ALA A 1 331 ? 33.197 -21.393 8.813 1.00 49.19 331 ALA A C 1
ATOM 2526 O O . ALA A 1 331 ? 33.810 -21.324 7.759 1.00 49.19 331 ALA A O 1
ATOM 2527 N N . SER A 1 332 ? 32.492 -22.484 9.139 1.00 45.31 332 SER A N 1
ATOM 2528 C CA . SER A 1 332 ? 32.475 -23.695 8.301 1.00 45.31 332 SER A CA 1
ATOM 2529 C C . SER A 1 332 ? 31.549 -23.623 7.079 1.00 45.31 332 SER A C 1
ATOM 2531 O O . SER A 1 332 ? 31.517 -24.565 6.296 1.00 45.31 332 SER A O 1
ATOM 2533 N N . ARG A 1 333 ? 30.746 -22.558 6.929 1.00 45.53 333 ARG A N 1
ATOM 2534 C CA . ARG A 1 333 ? 29.760 -22.404 5.836 1.00 45.53 333 ARG A CA 1
ATOM 2535 C C . ARG A 1 333 ? 30.119 -21.280 4.851 1.00 45.53 333 ARG A C 1
ATOM 2537 O O . ARG A 1 333 ? 29.348 -21.017 3.939 1.00 45.53 333 ARG A O 1
ATOM 2544 N N . GLY A 1 334 ? 31.256 -20.611 5.059 1.00 39.31 334 GLY A N 1
ATOM 2545 C CA . GLY A 1 334 ? 31.722 -19.465 4.268 1.00 39.31 334 GLY A CA 1
ATOM 2546 C C . GLY A 1 334 ? 32.738 -19.798 3.174 1.00 39.31 334 GLY A C 1
ATOM 2547 O O . GLY A 1 334 ? 33.317 -18.881 2.607 1.00 39.31 334 GLY A O 1
ATOM 2548 N N . GLU A 1 335 ? 32.968 -21.076 2.877 1.00 41.59 335 GLU A N 1
ATOM 2549 C CA . GLU A 1 335 ? 34.037 -21.506 1.972 1.00 41.59 335 GLU A CA 1
ATOM 2550 C C . GLU A 1 335 ? 33.486 -22.476 0.919 1.00 41.59 335 GLU A C 1
ATOM 2552 O O . GLU A 1 335 ? 33.799 -23.658 0.918 1.00 41.59 335 GLU A O 1
ATOM 2557 N N . GLN A 1 336 ? 32.577 -21.977 0.070 1.00 38.38 336 GLN A N 1
ATOM 2558 C CA . GLN A 1 336 ? 32.219 -22.566 -1.231 1.00 38.38 336 GLN A CA 1
ATOM 2559 C C . GLN A 1 336 ? 31.321 -21.600 -2.029 1.00 38.38 336 GLN A C 1
ATOM 2561 O O . GLN A 1 336 ? 30.101 -21.646 -1.930 1.00 38.38 336 GLN A O 1
ATOM 2566 N N . SER A 1 337 ? 31.943 -20.676 -2.769 1.00 34.84 337 SER A N 1
ATOM 2567 C CA . SER A 1 337 ? 31.682 -20.396 -4.197 1.00 34.84 337 SER A CA 1
ATOM 2568 C C . SER A 1 337 ? 32.317 -19.051 -4.578 1.00 34.84 337 SER A C 1
ATOM 2570 O O . SER A 1 337 ? 31.739 -17.983 -4.377 1.00 34.84 337 SER A O 1
ATOM 2572 N N . LEU A 1 338 ? 33.520 -19.105 -5.132 1.00 37.62 338 LEU A N 1
ATOM 2573 C CA . LEU A 1 338 ? 34.127 -18.024 -5.901 1.00 37.62 338 LEU A CA 1
ATOM 2574 C C . LEU A 1 338 ? 34.716 -18.705 -7.132 1.00 37.62 338 LEU A C 1
ATOM 2576 O O . LEU A 1 338 ? 35.872 -19.112 -7.112 1.00 37.62 338 LEU A O 1
ATOM 2580 N N . ASP A 1 339 ? 33.896 -18.871 -8.168 1.00 32.56 339 ASP A N 1
ATOM 2581 C CA . ASP A 1 339 ? 34.410 -19.189 -9.499 1.00 32.56 339 ASP A CA 1
ATOM 2582 C C . ASP A 1 339 ? 34.552 -17.879 -10.294 1.00 32.56 339 ASP A C 1
ATOM 2584 O O . ASP A 1 339 ? 33.649 -17.034 -10.250 1.00 32.56 339 ASP A O 1
ATOM 2588 N N . PRO A 1 340 ? 35.685 -17.661 -10.986 1.00 33.38 340 PRO A N 1
ATOM 2589 C CA . PRO A 1 340 ? 35.951 -16.427 -11.710 1.00 33.38 340 PRO A CA 1
ATOM 2590 C C . PRO A 1 340 ? 35.164 -16.366 -13.027 1.00 33.38 340 PRO A C 1
ATOM 2592 O O . PRO A 1 340 ? 35.027 -17.353 -13.747 1.00 33.38 340 PRO A O 1
ATOM 2595 N N . VAL A 1 341 ? 34.664 -15.171 -13.350 1.00 33.12 341 VAL A N 1
ATOM 2596 C CA . VAL A 1 341 ? 33.991 -14.860 -14.618 1.00 33.12 341 VAL A CA 1
ATOM 2597 C C . VAL A 1 341 ? 35.026 -14.790 -15.743 1.00 33.12 341 VAL A C 1
ATOM 2599 O O . VAL A 1 341 ? 36.017 -14.069 -15.636 1.00 33.12 341 VAL A O 1
ATOM 2602 N N . LEU A 1 342 ? 34.774 -15.545 -16.814 1.00 28.03 342 LEU A N 1
ATOM 2603 C CA . LEU A 1 342 ? 35.519 -15.512 -18.070 1.00 28.03 342 LEU A CA 1
ATOM 2604 C C . LEU A 1 342 ? 35.121 -14.252 -18.859 1.00 28.03 342 LEU A C 1
ATOM 2606 O O . LEU A 1 342 ? 33.940 -14.056 -19.151 1.00 28.03 342 LEU A O 1
ATOM 2610 N N . ASP A 1 343 ? 36.096 -13.413 -19.193 1.00 31.45 343 ASP A N 1
ATOM 2611 C CA . ASP A 1 343 ? 35.918 -12.238 -20.048 1.00 31.45 343 ASP A CA 1
ATOM 2612 C C . ASP A 1 343 ? 35.875 -12.693 -21.517 1.00 31.45 343 ASP A C 1
ATOM 2614 O O . ASP A 1 343 ? 36.805 -13.349 -21.991 1.00 31.45 343 ASP A O 1
ATOM 2618 N N . VAL A 1 344 ? 34.804 -12.368 -22.245 1.00 33.03 344 VAL A N 1
ATOM 2619 C CA . VAL A 1 344 ? 34.746 -12.540 -23.705 1.00 33.03 344 VAL A CA 1
ATOM 2620 C C . VAL A 1 344 ? 34.402 -11.193 -24.328 1.00 33.03 344 VAL A C 1
ATOM 2622 O O . VAL A 1 344 ? 33.264 -10.728 -24.261 1.00 33.03 344 VAL A O 1
ATOM 2625 N N . LEU A 1 345 ? 35.414 -10.573 -24.938 1.00 33.53 345 LEU A N 1
ATOM 2626 C CA . LEU A 1 345 ? 35.248 -9.515 -25.929 1.00 33.53 345 LEU A CA 1
ATOM 2627 C C . LEU A 1 345 ? 34.697 -10.127 -27.224 1.00 33.53 345 LEU A C 1
ATOM 2629 O O . LEU A 1 345 ? 35.332 -11.020 -27.772 1.00 33.53 345 LEU A O 1
ATOM 2633 N N . ASP A 1 346 ? 33.554 -9.634 -27.712 1.00 31.11 346 ASP A N 1
ATOM 2634 C CA . ASP A 1 346 ? 33.445 -9.049 -29.062 1.00 31.11 346 ASP A CA 1
ATOM 2635 C C . ASP A 1 346 ? 32.011 -8.602 -29.430 1.00 31.11 346 ASP A C 1
ATOM 2637 O O . ASP A 1 346 ? 31.034 -9.321 -29.253 1.00 31.11 346 ASP A O 1
ATOM 2641 N N . GLY A 1 347 ? 31.922 -7.388 -29.993 1.00 28.52 347 GLY A N 1
ATOM 2642 C CA . GLY A 1 347 ? 31.341 -7.152 -31.324 1.00 28.52 347 GLY A CA 1
ATOM 2643 C C . GLY A 1 347 ? 29.819 -7.162 -31.572 1.00 28.52 347 GLY A C 1
ATOM 2644 O O . GLY A 1 347 ? 29.247 -8.188 -31.898 1.00 28.52 347 GLY A O 1
ATOM 2645 N N . TYR A 1 348 ? 29.251 -5.949 -31.641 1.00 29.91 348 TYR A N 1
ATOM 2646 C CA . TYR A 1 348 ? 28.216 -5.450 -32.580 1.00 29.91 348 TYR A CA 1
ATOM 2647 C C . TYR A 1 348 ? 26.782 -6.040 -32.668 1.00 29.91 348 TYR A C 1
ATOM 2649 O O . TYR A 1 348 ? 26.537 -7.157 -33.098 1.00 29.91 348 TYR A O 1
ATOM 2657 N N . ASN A 1 349 ? 25.827 -5.124 -32.420 1.00 39.22 349 ASN A N 1
ATOM 2658 C CA . ASN A 1 349 ? 24.500 -4.941 -33.034 1.00 39.22 349 ASN A CA 1
ATOM 2659 C C . ASN A 1 349 ? 23.685 -6.175 -33.461 1.00 39.22 349 ASN A C 1
ATOM 2661 O O . ASN A 1 349 ? 23.730 -6.569 -34.618 1.00 39.22 349 ASN A O 1
ATOM 2665 N N . HIS A 1 350 ? 22.739 -6.582 -32.607 1.00 30.88 350 HIS A N 1
ATOM 2666 C CA . HIS A 1 350 ? 21.396 -6.974 -33.047 1.00 30.88 350 HIS A CA 1
ATOM 2667 C C . HIS A 1 350 ? 20.351 -6.630 -31.975 1.00 30.88 350 HIS A C 1
ATOM 2669 O O . HIS A 1 350 ? 20.549 -6.854 -30.780 1.00 30.88 350 HIS A O 1
ATOM 2675 N N . SER A 1 351 ? 19.222 -6.064 -32.409 1.00 40.00 351 SER A N 1
ATOM 2676 C CA . SER A 1 351 ? 18.012 -5.894 -31.606 1.00 40.00 351 SER A CA 1
ATOM 2677 C C . SER A 1 351 ? 17.423 -7.270 -31.282 1.00 40.00 351 SER A C 1
ATOM 2679 O O . SER A 1 351 ? 16.608 -7.801 -32.035 1.00 40.00 351 SER A O 1
ATOM 2681 N N . HIS A 1 352 ? 17.848 -7.879 -30.179 1.00 33.19 352 HIS A N 1
ATOM 2682 C CA . HIS A 1 352 ? 17.182 -9.068 -29.665 1.00 33.19 352 HIS A CA 1
ATOM 2683 C C . HIS A 1 352 ? 15.959 -8.660 -28.844 1.00 33.19 352 HIS A C 1
ATOM 2685 O O . HIS A 1 352 ? 16.074 -8.014 -27.803 1.00 33.19 352 HIS A O 1
ATOM 2691 N N . SER A 1 353 ? 14.782 -9.049 -29.338 1.00 34.22 353 SER A N 1
ATOM 2692 C CA . SER A 1 353 ? 13.552 -9.110 -28.553 1.00 34.22 353 SER A CA 1
ATOM 2693 C C . SER A 1 353 ? 13.849 -9.908 -27.283 1.00 34.22 353 SER A C 1
ATOM 2695 O O . SER A 1 353 ? 14.307 -11.048 -27.378 1.00 34.22 353 SER A O 1
ATOM 2697 N N . ALA A 1 354 ? 13.666 -9.296 -26.111 1.00 33.16 354 ALA A N 1
ATOM 2698 C CA . ALA A 1 354 ? 13.952 -9.942 -24.836 1.00 33.16 354 ALA A CA 1
ATOM 2699 C C . ALA A 1 354 ? 13.208 -11.285 -24.766 1.00 33.16 354 ALA A C 1
ATOM 2701 O O . ALA A 1 354 ? 11.987 -11.339 -24.933 1.00 33.16 354 ALA A O 1
ATOM 2702 N N . ILE A 1 355 ? 13.959 -12.372 -24.576 1.00 31.92 355 ILE A N 1
ATOM 2703 C CA . ILE A 1 355 ? 13.401 -13.703 -24.347 1.00 31.92 355 ILE A CA 1
ATOM 2704 C C . ILE A 1 355 ? 12.691 -13.635 -22.996 1.00 31.92 355 ILE A C 1
ATOM 2706 O O . ILE A 1 355 ? 13.335 -13.501 -21.957 1.00 31.92 355 ILE A O 1
ATOM 2710 N N . ARG A 1 356 ? 11.356 -13.649 -23.041 1.00 45.50 356 ARG A N 1
ATOM 2711 C CA . ARG A 1 356 ? 10.485 -13.587 -21.866 1.00 45.50 356 ARG A CA 1
ATOM 2712 C C . ARG A 1 356 ? 10.503 -14.950 -21.169 1.00 45.50 356 ARG A C 1
ATOM 2714 O O . ARG A 1 356 ? 10.122 -15.939 -21.797 1.00 45.50 356 ARG A O 1
ATOM 2721 N N . PRO A 1 357 ? 10.947 -15.042 -19.912 1.00 35.03 357 PRO A N 1
ATOM 2722 C CA . PRO A 1 357 ? 10.871 -16.288 -19.167 1.00 35.03 357 PRO A CA 1
ATOM 2723 C C . PRO A 1 357 ? 9.412 -16.583 -18.785 1.00 35.03 357 PRO A C 1
ATOM 2725 O O . PRO A 1 357 ? 8.722 -15.716 -18.262 1.00 35.03 357 PRO A O 1
ATOM 2728 N N . TYR A 1 358 ? 8.966 -17.813 -19.058 1.00 38.72 358 TYR A N 1
ATOM 2729 C CA . TYR A 1 358 ? 7.627 -18.342 -18.747 1.00 38.72 358 TYR A CA 1
ATOM 2730 C C . TYR A 1 358 ? 7.433 -18.726 -17.266 1.00 38.72 358 TYR A C 1
ATOM 2732 O O . TYR A 1 358 ? 6.333 -19.099 -16.877 1.00 38.72 358 TYR A O 1
ATOM 2740 N N . GLN A 1 359 ? 8.492 -18.693 -16.451 1.00 41.59 359 GLN A N 1
ATOM 2741 C CA . GLN A 1 359 ? 8.452 -19.077 -15.038 1.00 41.59 359 GLN A CA 1
ATOM 2742 C C . GLN A 1 359 ? 8.707 -17.858 -14.153 1.00 41.59 359 GLN A C 1
ATOM 2744 O O . GLN A 1 359 ? 9.687 -17.135 -14.359 1.00 41.59 359 GLN A O 1
ATOM 2749 N N . GLY A 1 360 ? 7.816 -17.638 -13.185 1.00 50.22 360 GLY A N 1
ATOM 2750 C CA . GLY A 1 360 ? 7.951 -16.577 -12.196 1.00 50.22 360 GLY A CA 1
ATOM 2751 C C . GLY A 1 360 ? 9.126 -16.830 -11.249 1.00 50.22 360 GLY A C 1
ATOM 2752 O O . GLY A 1 360 ? 9.479 -17.975 -10.963 1.00 50.22 360 GLY A O 1
ATOM 2753 N N . HIS A 1 361 ? 9.764 -15.759 -10.775 1.00 63.03 361 HIS A N 1
ATOM 2754 C CA . HIS A 1 361 ? 10.889 -15.853 -9.838 1.00 63.03 361 HIS A CA 1
ATOM 2755 C C . HIS A 1 361 ? 10.599 -15.221 -8.489 1.00 63.03 361 HIS A C 1
ATOM 2757 O O . HIS A 1 361 ? 10.353 -14.020 -8.409 1.00 63.03 361 HIS A O 1
ATOM 2763 N N . TYR A 1 362 ? 10.738 -16.036 -7.446 1.00 62.72 362 TYR A N 1
ATOM 2764 C CA . TYR A 1 362 ? 10.639 -15.619 -6.058 1.00 62.72 362 TYR A CA 1
ATOM 2765 C C . TYR A 1 362 ? 11.917 -14.919 -5.597 1.00 62.72 362 TYR A C 1
ATOM 2767 O O . TYR A 1 362 ? 13.025 -15.453 -5.702 1.00 62.72 362 TYR A O 1
ATOM 2775 N N . ALA A 1 363 ? 11.747 -13.749 -5.006 1.00 63.62 363 ALA A N 1
ATOM 2776 C CA . ALA A 1 363 ? 12.689 -13.128 -4.102 1.00 63.62 363 ALA A CA 1
ATOM 2777 C C . ALA A 1 363 ? 12.064 -13.133 -2.707 1.00 63.62 363 ALA A C 1
ATOM 2779 O O . ALA A 1 363 ? 10.980 -12.592 -2.512 1.00 63.62 363 ALA A O 1
ATOM 2780 N N . ARG A 1 364 ? 12.741 -13.756 -1.739 1.00 58.09 364 ARG A N 1
ATOM 2781 C CA . ARG A 1 364 ? 12.352 -13.667 -0.327 1.00 58.09 364 ARG A CA 1
ATOM 2782 C C . ARG A 1 364 ? 12.582 -12.231 0.143 1.00 58.09 364 ARG A C 1
ATOM 2784 O O . ARG A 1 364 ? 13.664 -11.697 -0.112 1.00 58.09 364 ARG A O 1
ATOM 2791 N N . LEU A 1 365 ? 11.565 -11.638 0.761 1.00 51.81 365 LEU A N 1
ATOM 2792 C CA . LEU A 1 365 ? 11.601 -10.271 1.287 1.00 51.81 365 LEU A CA 1
ATOM 2793 C C . LEU A 1 365 ? 12.038 -10.249 2.748 1.00 51.81 365 LEU A C 1
ATOM 2795 O O . LEU A 1 365 ? 11.641 -11.182 3.485 1.00 51.81 365 LEU A O 1
#

Radius of gyration: 28.26 Å; Cα contacts (8 Å, |Δi|>4): 537; chains: 1; bounding box: 59×45×105 Å

Solvent-accessible surface area (backbone atoms only — not comparable to full-atom values): 21931 Å² total; per-residue (Å²): 77,72,58,84,88,53,69,43,82,84,56,61,76,87,82,87,80,59,77,34,64,39,63,85,34,97,62,38,76,47,72,72,86,52,87,76,84,85,78,75,56,35,62,78,67,44,91,65,67,24,92,89,52,48,71,47,80,77,45,64,26,32,22,40,41,41,54,74,53,84,93,52,86,81,19,30,39,26,41,50,42,76,63,63,67,63,34,63,76,62,61,41,46,82,47,79,42,59,47,68,52,92,79,58,38,66,58,33,31,52,34,41,31,43,29,57,44,84,49,81,69,45,44,36,62,40,94,86,43,92,54,54,23,45,28,33,59,33,86,89,37,70,39,30,30,30,23,43,68,60,33,51,53,47,42,64,74,58,41,70,89,37,46,82,44,79,75,99,52,68,36,40,40,30,54,69,84,64,71,62,58,42,38,35,44,20,47,75,50,33,30,39,54,39,49,53,76,51,41,43,44,81,75,52,96,58,38,24,37,44,40,52,34,57,38,89,57,66,88,90,50,26,41,32,31,34,50,5,31,35,51,38,30,74,29,39,35,34,42,38,62,98,49,29,42,28,42,31,34,36,73,83,73,42,22,40,84,45,80,66,89,70,79,68,79,80,83,78,81,80,77,85,81,89,82,81,86,81,86,87,90,82,90,87,88,85,85,89,85,90,81,91,82,90,73,67,66,64,61,53,51,51,51,52,53,51,50,52,52,52,52,52,51,49,53,51,52,52,51,50,51,50,53,51,52,51,51,55,59,50,63,75,70,71,82,84,86,85,79,83,84,84,87,77,91,80,85,85,90,75,92,70,78,78,84,76,75,93,67,56,38,77,40,81,102

InterPro domains:
  IPR001461 Aspartic peptidase A1 [PR00792] (75-88)
  IPR001461 Aspartic peptidase A1 [PR00792] (135-146)
  IPR001461 Aspartic peptidase A1 [PR00792] (225-240)
  IPR001461 Aspartic peptidase A1 [PTHR47966] (2-243)
  IPR021109 Aspartic peptidase domain superfamily [G3DSA:2.40.70.10] (4-250)
  IPR021109 Aspartic peptidase domain superfamily [SSF50630] (2-243)
  IPR033121 Peptidase family A1 domain [PF00026] (3-243)
  IPR033121 Peptidase family A1 domain [PS51767] (1-249)
  IPR034164 Pepsin-like domain [cd05471] (1-247)

Nearest PDB structures (foldseek):
  1htr-assembly1_B  TM=7.755E-01  e=2.964E-12  Homo sapiens
  1miq-assembly1_A  TM=8.193E-01  e=7.135E-11  Plasmodium vivax
  1avf-assembly1_A  TM=7.890E-01  e=1.318E-10  Homo sapiens
  1avf-assembly2_J  TM=7.962E-01  e=2.060E-10  Homo sapiens
  5ux4-assembly1_A  TM=8.010E-01  e=1.948E-10  Rattus norvegicus